Protein AF-A0A4R8R377-F1 (afdb_monomer_lite)

Structure (mmCIF, N/CA/C/O backbone):
data_AF-A0A4R8R377-F1
#
_entry.id   AF-A0A4R8R377-F1
#
loop_
_atom_site.group_PDB
_atom_site.id
_atom_site.type_symbol
_atom_site.label_atom_id
_atom_site.label_alt_id
_atom_site.label_comp_id
_atom_site.label_asym_id
_atom_site.label_entity_id
_atom_site.label_seq_id
_atom_site.pdbx_PDB_ins_code
_atom_site.Cartn_x
_atom_site.Cartn_y
_atom_site.Cartn_z
_atom_site.occupancy
_atom_site.B_iso_or_equiv
_atom_site.auth_seq_id
_atom_site.auth_comp_id
_atom_site.auth_asym_id
_atom_site.auth_atom_id
_atom_site.pdbx_PDB_model_num
ATOM 1 N N . MET A 1 1 ? -12.923 -5.718 6.552 1.00 70.94 1 MET A N 1
ATOM 2 C CA . MET A 1 1 ? -13.712 -5.977 7.777 1.00 70.94 1 MET A CA 1
ATOM 3 C C . MET A 1 1 ? -13.173 -5.060 8.871 1.00 70.94 1 MET A C 1
ATOM 5 O O . MET A 1 1 ? -11.996 -4.701 8.818 1.00 70.94 1 MET A O 1
ATOM 9 N N . VAL A 1 2 ? -14.038 -4.577 9.761 1.00 80.06 2 VAL A N 1
ATOM 10 C CA . VAL A 1 2 ? -13.675 -3.650 10.843 1.00 80.06 2 VAL A CA 1
ATOM 11 C C . VAL A 1 2 ? -14.277 -4.130 12.145 1.00 80.06 2 VAL A C 1
ATOM 13 O O . VAL A 1 2 ? -15.401 -4.620 12.152 1.00 80.06 2 VAL A O 1
ATOM 16 N N . TYR A 1 3 ? -13.548 -3.908 13.228 1.00 87.44 3 TYR A N 1
ATOM 17 C CA . TYR A 1 3 ? -14.086 -3.997 14.572 1.00 87.44 3 TYR A CA 1
ATOM 18 C C . TYR A 1 3 ? -14.552 -2.615 15.003 1.00 87.44 3 TYR A C 1
ATOM 20 O O . TYR A 1 3 ? -13.831 -1.634 14.793 1.00 87.44 3 TYR A O 1
ATOM 28 N N . ARG A 1 4 ? -15.755 -2.518 15.569 1.00 92.69 4 ARG A N 1
ATOM 29 C CA . ARG A 1 4 ? -16.461 -1.242 15.696 1.00 92.69 4 ARG A CA 1
ATOM 30 C C . ARG A 1 4 ? -17.085 -1.047 17.076 1.00 92.69 4 ARG A C 1
ATOM 32 O O . ARG A 1 4 ? -17.693 -1.957 17.635 1.00 92.69 4 ARG A O 1
ATOM 39 N N . ILE A 1 5 ? -16.966 0.177 17.582 1.00 95.62 5 ILE A N 1
ATOM 40 C CA . ILE A 1 5 ? -17.681 0.687 18.753 1.00 95.62 5 ILE A CA 1
ATOM 41 C C . ILE A 1 5 ? -18.661 1.749 18.259 1.00 95.62 5 ILE A C 1
ATOM 43 O O . ILE A 1 5 ? -18.251 2.743 17.659 1.00 95.62 5 ILE A O 1
ATOM 47 N N . ASP A 1 6 ? -19.944 1.513 18.503 1.00 93.81 6 ASP A N 1
ATOM 48 C CA . ASP A 1 6 ? -21.047 2.399 18.143 1.00 93.81 6 ASP A CA 1
ATOM 49 C C . ASP A 1 6 ? -21.373 3.331 19.313 1.00 93.81 6 ASP A C 1
ATOM 51 O O . ASP A 1 6 ? -21.469 2.870 20.449 1.00 93.81 6 ASP A O 1
ATOM 55 N N . PHE A 1 7 ? -21.546 4.627 19.051 1.00 94.19 7 PHE A N 1
ATOM 56 C CA . PHE A 1 7 ? -21.932 5.614 20.062 1.00 94.19 7 PHE A CA 1
ATOM 57 C C . PHE A 1 7 ? -23.388 6.043 19.899 1.00 94.19 7 PHE A C 1
ATOM 59 O O . PHE A 1 7 ? -23.899 6.173 18.785 1.00 94.19 7 PHE A O 1
ATOM 66 N N . ASP A 1 8 ? -24.051 6.264 21.031 1.00 88.88 8 ASP A N 1
ATOM 67 C CA . ASP A 1 8 ? -25.473 6.574 21.081 1.00 88.88 8 ASP A CA 1
ATOM 68 C C . ASP A 1 8 ? -25.757 8.051 20.756 1.00 88.88 8 ASP A C 1
ATOM 70 O O . ASP A 1 8 ? -25.162 8.970 21.322 1.00 88.88 8 ASP A O 1
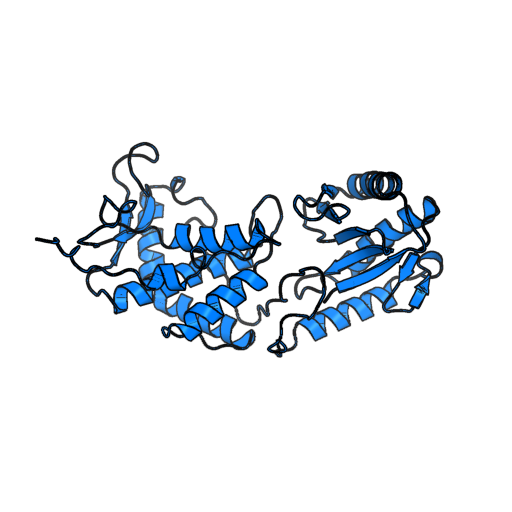ATOM 74 N N . GLY A 1 9 ? -26.769 8.272 19.913 1.00 81.62 9 GLY A N 1
ATOM 75 C CA . GLY A 1 9 ? -27.342 9.592 19.641 1.00 81.62 9 GLY A CA 1
ATOM 76 C C . GLY A 1 9 ? -26.580 10.430 18.611 1.00 81.62 9 GLY A C 1
ATOM 77 O O . GLY A 1 9 ? -25.582 10.011 18.032 1.00 81.62 9 GLY A O 1
ATOM 78 N N . GLN A 1 10 ? -27.100 11.633 18.355 1.00 79.44 10 GLN A N 1
ATOM 79 C CA . GLN A 1 10 ? -26.365 12.641 17.596 1.00 79.44 10 GLN A CA 1
ATOM 80 C C . GLN A 1 10 ? -25.351 13.298 18.522 1.00 79.44 10 GLN A C 1
ATOM 82 O O . GLN A 1 10 ? -25.719 13.861 19.556 1.00 79.44 10 GLN A O 1
ATOM 87 N N . VAL A 1 11 ? -24.083 13.203 18.142 1.00 84.12 11 VAL A N 1
ATOM 88 C CA . VAL A 1 11 ? -22.967 13.719 18.926 1.00 84.12 11 VAL A CA 1
ATOM 89 C C . VAL A 1 11 ? -22.396 14.942 18.224 1.00 84.12 11 VAL A C 1
ATOM 91 O O . VAL A 1 11 ? -22.281 14.965 17.002 1.00 84.12 11 VAL A O 1
ATOM 94 N N . ASP A 1 12 ? -22.046 15.963 19.000 1.00 90.31 12 ASP A N 1
ATOM 95 C CA . ASP A 1 12 ? -21.348 17.135 18.483 1.00 90.31 12 ASP A CA 1
ATOM 96 C C . ASP A 1 12 ? -19.936 16.748 18.007 1.00 90.31 12 ASP A C 1
ATOM 98 O O . ASP A 1 12 ? -19.119 16.254 18.787 1.00 90.31 12 ASP A O 1
ATOM 102 N N . GLU A 1 13 ? -19.655 16.968 16.721 1.00 92.75 13 GLU A N 1
ATOM 103 C CA . GLU A 1 13 ? -18.376 16.635 16.077 1.00 92.75 13 GLU A CA 1
ATOM 104 C C . GLU A 1 13 ? -17.197 17.292 16.794 1.00 92.75 13 GLU A C 1
ATOM 106 O O . GLU A 1 13 ? -16.186 16.640 17.059 1.00 92.75 13 GLU A O 1
ATOM 111 N N . HIS A 1 14 ? -17.350 18.555 17.201 1.00 91.88 14 HIS A N 1
ATOM 112 C CA . HIS A 1 14 ? -16.303 19.284 17.908 1.00 91.88 14 HIS A CA 1
ATOM 113 C C . HIS A 1 14 ? -15.991 18.643 19.267 1.00 91.88 14 HIS A C 1
ATOM 115 O O . HIS A 1 14 ? -14.824 18.431 19.597 1.00 91.88 14 HIS A O 1
ATOM 121 N N . ALA A 1 15 ? -17.018 18.267 20.036 1.00 90.50 15 ALA A N 1
ATOM 122 C CA . ALA A 1 15 ? -16.847 17.568 21.307 1.00 90.50 15 ALA A CA 1
ATOM 123 C C . ALA A 1 15 ? -16.145 16.204 21.153 1.00 90.50 15 ALA A C 1
ATOM 125 O O . ALA A 1 15 ? -15.279 15.866 21.966 1.00 90.50 15 ALA A O 1
ATOM 126 N N . VAL A 1 16 ? -16.478 15.434 20.109 1.00 93.19 16 VAL A N 1
ATOM 127 C CA . VAL A 1 16 ? -15.825 14.145 19.806 1.00 93.19 16 VAL A CA 1
ATOM 128 C C . VAL A 1 16 ? -14.347 14.357 19.486 1.00 93.19 16 VAL A C 1
ATOM 130 O O . VAL A 1 16 ? -13.476 13.720 20.085 1.00 93.19 16 VAL A O 1
ATOM 133 N N . VAL A 1 17 ? -14.052 15.269 18.561 1.00 93.88 17 VAL A N 1
ATOM 134 C CA . VAL A 1 17 ? -12.689 15.523 18.080 1.00 93.88 17 VAL A CA 1
ATOM 135 C C . VAL A 1 17 ? -11.805 16.075 19.193 1.00 93.88 17 VAL A C 1
ATOM 137 O O . VAL A 1 17 ? -10.663 15.633 19.329 1.00 93.88 17 VAL A O 1
ATOM 140 N N . ASP A 1 18 ? -12.314 16.977 20.032 1.00 92.50 18 ASP A N 1
ATOM 141 C CA . ASP A 1 18 ? -11.569 17.525 21.169 1.00 92.50 18 ASP A CA 1
ATOM 142 C C . ASP A 1 18 ? -11.200 16.443 22.193 1.00 92.50 18 ASP A C 1
ATOM 144 O O . ASP A 1 18 ? -10.051 16.374 22.653 1.00 92.50 18 ASP A O 1
ATOM 148 N N . ALA A 1 19 ? -12.157 15.573 22.534 1.00 92.44 19 ALA A N 1
ATOM 149 C CA . ALA A 1 19 ? -11.937 14.474 23.469 1.00 92.44 19 ALA A CA 1
ATOM 150 C C . ALA A 1 19 ? -10.869 13.503 22.939 1.00 92.44 19 ALA A C 1
ATOM 152 O O . ALA A 1 19 ? -9.906 13.172 23.643 1.00 92.44 19 ALA A O 1
ATOM 153 N N . LEU A 1 20 ? -10.983 13.110 21.668 1.00 94.44 20 LEU A N 1
ATOM 154 C CA . LEU A 1 20 ? -10.038 12.196 21.030 1.00 94.44 20 LEU A CA 1
ATOM 155 C C . LEU A 1 20 ? -8.662 12.831 20.827 1.00 94.44 20 LEU A C 1
ATOM 157 O O . LEU A 1 20 ? -7.655 12.161 21.037 1.00 94.44 20 LEU A O 1
ATOM 161 N N . THR A 1 21 ? -8.587 14.120 20.489 1.00 93.25 21 THR A N 1
ATOM 162 C CA . THR A 1 21 ? -7.313 14.827 20.272 1.00 93.25 21 THR A CA 1
ATOM 163 C C . THR A 1 21 ? -6.456 14.833 21.531 1.00 93.25 21 THR A C 1
ATOM 165 O O . THR A 1 21 ? -5.247 14.593 21.468 1.00 93.25 21 THR A O 1
ATOM 168 N N . ASN A 1 22 ? -7.070 15.075 22.690 1.00 87.62 22 ASN A N 1
ATOM 169 C CA . ASN A 1 22 ? -6.357 15.056 23.963 1.00 87.62 22 ASN A CA 1
ATOM 170 C C . ASN A 1 22 ? -5.866 13.647 24.317 1.00 87.62 22 ASN A C 1
ATOM 172 O O . ASN A 1 22 ? -4.710 13.492 24.719 1.00 87.62 22 ASN A O 1
ATOM 176 N N . SER A 1 23 ? -6.710 12.632 24.115 1.00 90.38 23 SER A N 1
ATOM 177 C CA . SER A 1 23 ? -6.371 11.228 24.371 1.00 90.38 23 SER A CA 1
ATOM 178 C C . SER A 1 23 ? -5.261 10.711 23.457 1.00 90.38 23 SER A C 1
ATOM 180 O O . SER A 1 23 ? -4.258 10.174 23.928 1.00 90.38 23 SER A O 1
ATOM 182 N N . ALA A 1 24 ? -5.401 10.932 22.148 1.00 89.88 24 ALA A N 1
ATOM 183 C CA . ALA A 1 24 ? -4.432 10.519 21.143 1.00 89.88 24 ALA A CA 1
ATOM 184 C C . ALA A 1 24 ? -3.061 11.148 21.422 1.00 89.88 24 ALA A C 1
ATOM 186 O O . ALA A 1 24 ? -2.054 10.441 21.462 1.00 89.88 24 ALA A O 1
ATOM 187 N N . ARG A 1 25 ? -3.018 12.452 21.734 1.00 90.19 25 ARG A N 1
ATOM 188 C CA . ARG A 1 25 ? -1.763 13.162 22.023 1.00 90.19 25 ARG A CA 1
ATOM 189 C C . ARG A 1 25 ? -1.010 12.572 23.213 1.00 90.19 25 ARG A C 1
ATOM 191 O O . ARG A 1 25 ? 0.212 12.454 23.154 1.00 90.19 25 ARG A O 1
ATOM 198 N N . GLN A 1 26 ? -1.711 12.182 24.280 1.00 87.56 26 GLN A N 1
ATOM 199 C CA . GLN A 1 26 ? -1.087 11.547 25.451 1.00 87.56 26 GLN A CA 1
ATOM 200 C C . GLN A 1 26 ? -0.415 10.210 25.115 1.00 87.56 26 GLN A C 1
ATOM 202 O O . GLN A 1 26 ? 0.485 9.776 25.829 1.00 87.56 26 GLN A O 1
ATOM 207 N N . GLN A 1 27 ? -0.824 9.585 24.013 1.00 84.56 27 GLN A N 1
ATOM 208 C CA . GLN A 1 27 ? -0.334 8.291 23.554 1.00 84.56 27 GLN A CA 1
ATOM 209 C C . GLN A 1 27 ? 0.594 8.401 22.333 1.00 84.56 27 GLN A C 1
ATOM 211 O O . GLN A 1 27 ? 0.904 7.399 21.693 1.00 84.56 27 GLN A O 1
ATOM 216 N N . GLY A 1 28 ? 1.058 9.613 22.008 1.00 86.81 28 GLY A N 1
ATOM 217 C CA . GLY A 1 28 ? 1.944 9.845 20.866 1.00 86.81 28 GLY A CA 1
ATOM 218 C C . GLY A 1 28 ? 1.244 9.735 19.510 1.00 86.81 28 GLY A C 1
ATOM 219 O O . GLY A 1 28 ? 1.913 9.479 18.509 1.00 86.81 28 GLY A O 1
ATOM 220 N N . ALA A 1 29 ? -0.078 9.920 19.486 1.00 89.50 29 ALA A N 1
ATOM 221 C CA . ALA A 1 29 ? -0.913 9.945 18.295 1.00 89.50 29 ALA A CA 1
ATOM 222 C C . ALA A 1 29 ? -1.538 11.328 18.034 1.00 89.50 29 ALA A C 1
ATOM 224 O O . ALA A 1 29 ? -1.540 12.216 18.886 1.00 89.50 29 ALA A O 1
ATOM 225 N N . THR A 1 30 ? -2.056 11.519 16.826 1.00 89.69 30 THR A N 1
ATOM 226 C CA . THR A 1 30 ? -2.685 12.742 16.330 1.00 89.69 30 THR A CA 1
ATOM 227 C C . THR A 1 30 ? -3.995 12.384 15.648 1.00 89.69 30 THR A C 1
ATOM 229 O O . THR A 1 30 ? -4.068 11.391 14.929 1.00 89.69 30 THR A O 1
ATOM 232 N N . VAL A 1 31 ? -5.018 13.208 15.869 1.00 91.19 31 VAL A N 1
ATOM 233 C CA . VAL A 1 31 ? -6.292 13.134 15.151 1.00 91.19 31 VAL A CA 1
ATOM 234 C C . VAL A 1 31 ? -6.195 14.042 13.931 1.00 91.19 31 VAL A C 1
ATOM 236 O O . VAL A 1 31 ? -5.901 15.231 14.060 1.00 91.19 31 VAL A O 1
ATOM 239 N N . LEU A 1 32 ? -6.404 13.479 12.749 1.00 86.75 32 LEU A N 1
ATOM 240 C CA . LEU A 1 32 ? -6.288 14.151 11.465 1.00 86.75 32 LEU A CA 1
ATOM 241 C C . LEU A 1 32 ? -7.638 14.077 10.747 1.00 86.75 32 LEU A C 1
ATOM 243 O O . LEU A 1 32 ? -8.182 12.979 10.632 1.00 86.75 32 LEU A O 1
ATOM 247 N N . PRO A 1 33 ? -8.197 15.201 10.269 1.00 86.12 33 PRO A N 1
ATOM 248 C CA . PRO A 1 33 ? -9.408 15.157 9.462 1.00 86.12 33 PRO A CA 1
ATOM 249 C C . PRO A 1 33 ? -9.146 14.401 8.159 1.00 86.12 33 PRO A C 1
ATOM 251 O O . PRO A 1 33 ? -8.084 14.548 7.547 1.00 86.12 33 PRO A O 1
ATOM 254 N N . ASP A 1 34 ? -10.125 13.613 7.731 1.00 77.94 34 ASP A N 1
ATOM 255 C CA . ASP A 1 34 ? -10.123 13.017 6.404 1.00 77.94 34 ASP A CA 1
ATOM 256 C C . ASP A 1 34 ? -10.320 14.137 5.362 1.00 77.94 34 ASP A C 1
ATOM 258 O O . ASP A 1 34 ? -11.247 14.944 5.485 1.00 77.94 34 ASP A O 1
ATOM 262 N N . PRO A 1 35 ? -9.444 14.252 4.348 1.00 61.38 35 PRO A N 1
ATOM 263 C CA . PRO A 1 35 ? -9.526 15.333 3.372 1.00 61.38 35 PRO A CA 1
ATOM 264 C C . PRO A 1 35 ? -10.718 15.202 2.413 1.00 61.38 35 PRO A C 1
ATOM 266 O O . PRO A 1 35 ? -10.978 16.140 1.658 1.00 61.38 35 PRO A O 1
ATOM 269 N N . VAL A 1 36 ? -11.411 14.059 2.404 1.00 54.97 36 VAL A N 1
ATOM 270 C CA . VAL A 1 36 ? -12.458 13.737 1.430 1.00 54.97 36 VAL A CA 1
ATOM 271 C C . VAL A 1 36 ? -13.823 13.569 2.098 1.00 54.97 36 VAL A C 1
ATOM 273 O O . VAL A 1 36 ? -14.807 14.128 1.606 1.00 54.97 36 VAL A O 1
ATOM 276 N N . ARG A 1 37 ? -13.890 12.884 3.248 1.00 69.75 37 ARG A N 1
ATOM 277 C CA . ARG A 1 37 ? -15.152 12.632 3.963 1.00 69.75 37 ARG A CA 1
ATOM 278 C C . ARG A 1 37 ? -15.299 13.536 5.185 1.00 69.75 37 ARG A C 1
ATOM 280 O O . ARG A 1 37 ? -14.714 13.289 6.235 1.00 69.75 37 ARG A O 1
ATOM 287 N N . ALA A 1 38 ? -16.142 14.562 5.062 1.00 82.44 38 ALA A N 1
ATOM 288 C CA . ALA A 1 38 ? -16.534 15.396 6.200 1.00 82.44 38 ALA A CA 1
ATOM 289 C C . ALA A 1 38 ? -17.102 14.531 7.342 1.00 82.44 38 ALA A C 1
ATOM 291 O O . ALA A 1 38 ? -17.845 13.576 7.089 1.00 82.44 38 ALA A O 1
ATOM 292 N N . GLY A 1 39 ? -16.728 14.849 8.583 1.00 85.12 39 GLY A N 1
ATOM 293 C CA . GLY A 1 39 ? -17.081 14.055 9.760 1.00 85.12 39 GLY A CA 1
ATOM 294 C C . GLY A 1 39 ? -16.175 12.851 10.024 1.00 85.12 39 GLY A C 1
ATOM 295 O O . GLY A 1 39 ? -16.302 12.226 11.073 1.00 85.12 39 GLY A O 1
ATOM 296 N N . ARG A 1 40 ? -15.245 12.502 9.124 1.00 88.56 40 ARG A N 1
ATOM 297 C CA . ARG A 1 40 ? -14.300 11.397 9.332 1.00 88.56 40 ARG A CA 1
ATOM 298 C C . ARG A 1 40 ? -12.940 11.909 9.784 1.00 88.56 40 ARG A C 1
ATOM 300 O O . ARG A 1 40 ? -12.409 12.873 9.236 1.00 88.56 40 ARG A O 1
ATOM 307 N N . TYR A 1 41 ? -12.345 11.225 10.754 1.00 89.12 41 TYR A N 1
ATOM 308 C CA . TYR A 1 41 ? -11.016 11.534 11.261 1.00 89.12 41 TYR A CA 1
ATOM 309 C C . TYR A 1 41 ? -10.200 10.265 11.471 1.00 89.12 41 TYR A C 1
ATOM 311 O O . TYR A 1 41 ? -10.684 9.268 12.010 1.00 89.12 41 TYR A O 1
ATOM 319 N N . ARG A 1 42 ? -8.927 10.326 11.083 1.00 89.62 42 ARG A N 1
ATOM 320 C CA . ARG A 1 42 ? -7.938 9.273 11.298 1.00 89.62 42 ARG A CA 1
ATOM 321 C C . ARG A 1 42 ? -7.124 9.577 12.545 1.00 89.62 42 ARG A C 1
ATOM 323 O O . ARG A 1 42 ? -6.733 10.718 12.773 1.00 89.62 42 ARG A O 1
ATOM 330 N N . ILE A 1 43 ? -6.861 8.560 13.350 1.00 87.75 43 ILE A N 1
ATOM 331 C CA . ILE A 1 43 ? -6.045 8.662 14.555 1.00 87.75 43 ILE A CA 1
ATOM 332 C C . ILE A 1 43 ? -4.772 7.863 14.303 1.00 87.75 43 ILE A C 1
ATOM 334 O O . ILE A 1 43 ? -4.852 6.648 14.154 1.00 87.75 43 ILE A O 1
ATOM 338 N N . ASP A 1 44 ? -3.612 8.526 14.271 1.00 77.44 44 ASP A N 1
ATOM 339 C CA . ASP A 1 44 ? -2.313 7.881 14.021 1.00 77.44 44 ASP A CA 1
ATOM 340 C C . ASP A 1 44 ? -1.215 8.347 14.952 1.00 77.44 44 ASP A C 1
ATOM 342 O O . ASP A 1 44 ? -1.126 9.534 15.256 1.00 77.44 44 ASP A O 1
ATOM 346 N N . GLY A 1 45 ? -0.307 7.441 15.310 1.00 73.06 45 GLY A N 1
ATOM 347 C CA . GLY A 1 45 ? 0.947 7.780 15.971 1.00 73.06 45 GLY A CA 1
ATOM 348 C C . GLY A 1 45 ? 2.176 7.562 15.101 1.00 73.06 45 GLY A C 1
ATOM 349 O O . GLY A 1 45 ? 2.095 7.405 13.886 1.00 73.06 45 GLY A O 1
ATOM 350 N N . LEU A 1 46 ? 3.337 7.543 15.760 1.00 63.28 46 LEU A N 1
ATOM 351 C CA . LEU A 1 46 ? 4.614 7.141 15.149 1.00 63.28 46 LEU A CA 1
ATOM 352 C C . LEU A 1 46 ? 4.540 5.743 14.520 1.00 63.28 46 LEU A C 1
ATOM 354 O O . LEU A 1 46 ? 5.203 5.473 13.525 1.00 63.28 46 LEU A O 1
ATOM 358 N N . GLU A 1 47 ? 3.713 4.878 15.100 1.00 65.06 47 GLU A N 1
ATOM 359 C CA . GLU A 1 47 ? 3.190 3.696 14.432 1.00 65.06 47 GLU A CA 1
ATOM 360 C C . GLU A 1 47 ? 1.748 3.990 14.005 1.00 65.06 47 GLU A C 1
ATOM 362 O O . GLU A 1 47 ? 1.005 4.590 14.792 1.00 65.06 47 GLU A O 1
ATOM 367 N N . PRO A 1 48 ? 1.322 3.569 12.806 1.00 66.06 48 PRO A N 1
ATOM 368 C CA . PRO A 1 48 ? -0.051 3.755 12.364 1.00 66.06 48 PRO A CA 1
ATOM 369 C C . PRO A 1 48 ? -0.995 2.957 13.270 1.00 66.06 48 PRO A C 1
ATOM 371 O O . PRO A 1 48 ? -0.824 1.752 13.479 1.00 66.06 48 PRO A O 1
ATOM 374 N N . TRP A 1 49 ? -1.957 3.658 13.870 1.00 77.19 49 TRP A N 1
ATOM 375 C CA . TRP A 1 49 ? -3.004 3.025 14.675 1.00 77.19 49 TRP A CA 1
ATOM 376 C C . TRP A 1 49 ? -4.164 2.598 13.788 1.00 77.19 49 TRP A C 1
ATOM 378 O O . TRP A 1 49 ? -4.843 1.629 14.114 1.00 77.19 49 TRP A O 1
ATOM 388 N N . ASP A 1 50 ? -4.376 3.310 12.675 1.00 77.12 50 ASP A N 1
ATOM 389 C CA . ASP A 1 50 ? -5.437 3.047 11.703 1.00 77.12 50 ASP A CA 1
ATOM 390 C C . ASP A 1 50 ? -6.833 3.038 12.332 1.00 77.12 50 ASP A C 1
ATOM 392 O O . ASP A 1 50 ? -7.758 2.420 11.810 1.00 77.12 50 ASP A O 1
ATOM 396 N N . ILE A 1 51 ? -6.985 3.715 13.470 1.00 88.06 51 ILE A N 1
ATOM 397 C CA . ILE A 1 51 ? -8.283 3.902 14.096 1.00 88.06 51 ILE A CA 1
ATOM 398 C C . ILE A 1 51 ? -8.935 5.095 13.423 1.00 88.06 51 ILE A C 1
ATOM 400 O O . ILE A 1 51 ? -8.324 6.150 13.244 1.00 88.06 51 ILE A O 1
ATOM 404 N N . VAL A 1 52 ? -10.193 4.917 13.062 1.00 90.19 52 VAL A N 1
ATOM 405 C CA . VAL A 1 52 ? -11.006 5.947 12.440 1.00 90.19 52 VAL A CA 1
ATOM 406 C C . VAL A 1 52 ? -12.163 6.263 13.367 1.00 90.19 52 VAL A C 1
ATOM 408 O O . VAL A 1 52 ? -12.790 5.351 13.908 1.00 90.19 52 VAL A O 1
ATOM 411 N N . VAL A 1 53 ? -12.453 7.549 13.529 1.00 93.00 53 VAL A N 1
ATOM 412 C CA . VAL A 1 53 ? -13.747 8.010 14.024 1.00 93.00 53 VAL A CA 1
ATOM 413 C C . VAL A 1 53 ? -14.531 8.595 12.860 1.00 93.00 53 VAL A C 1
ATOM 415 O O . VAL A 1 53 ? -14.020 9.423 12.110 1.00 93.00 53 VAL A O 1
ATOM 418 N N . ASP A 1 54 ? -15.770 8.160 12.711 1.00 91.00 54 ASP A N 1
ATOM 419 C CA . ASP A 1 54 ? -16.736 8.758 11.801 1.00 91.00 54 ASP A CA 1
ATOM 420 C C . ASP A 1 54 ? -17.846 9.373 12.659 1.00 91.00 54 ASP A C 1
ATOM 422 O O . ASP A 1 54 ? -18.448 8.693 13.489 1.00 91.00 54 ASP A O 1
ATOM 426 N N . VAL A 1 55 ? -18.089 10.667 12.471 1.00 90.38 55 VAL A N 1
ATOM 427 C CA . VAL A 1 55 ? -19.175 11.450 13.061 1.00 90.38 55 VAL A CA 1
ATOM 428 C C . VAL A 1 55 ? -20.101 11.844 11.918 1.00 90.38 55 VAL A C 1
ATOM 430 O O . VAL A 1 55 ? -19.793 12.734 11.130 1.00 90.38 55 VAL A O 1
ATOM 433 N N . GLN A 1 56 ? -21.215 11.133 11.771 1.00 85.31 56 GLN A N 1
ATOM 434 C CA . GLN A 1 56 ? -22.175 11.360 10.693 1.00 85.31 56 GLN A CA 1
ATOM 435 C C . GLN A 1 56 ? -23.554 11.695 11.268 1.00 85.31 56 GLN A C 1
ATOM 437 O O . GLN A 1 56 ? -23.874 11.343 12.403 1.00 85.31 56 GLN A O 1
ATOM 442 N N . ASP A 1 57 ? -24.423 12.289 10.446 1.00 75.25 57 ASP A N 1
ATOM 443 C CA . ASP A 1 57 ? -25.805 12.615 10.839 1.00 75.25 57 ASP A CA 1
ATOM 444 C C . ASP A 1 57 ? -26.593 11.401 11.364 1.00 75.25 57 ASP A C 1
ATOM 446 O O . ASP A 1 57 ? -27.514 11.553 12.172 1.00 75.25 57 ASP A O 1
ATOM 450 N N . TRP A 1 58 ? -26.238 10.202 10.889 1.00 75.38 58 TRP A N 1
ATOM 451 C CA . TRP A 1 58 ? -26.873 8.928 11.228 1.00 75.38 58 TRP A CA 1
ATOM 452 C C . TRP A 1 58 ? -26.167 8.153 12.349 1.00 75.38 58 TRP A C 1
ATOM 454 O O . TRP A 1 58 ? -26.683 7.116 12.769 1.00 75.38 58 TRP A O 1
ATOM 464 N N . GLY A 1 59 ? -25.025 8.631 12.851 1.00 86.44 59 GLY A N 1
ATOM 465 C CA . GLY A 1 59 ? -24.353 8.031 13.999 1.00 86.44 59 GLY A CA 1
ATOM 466 C C . GLY A 1 59 ? -22.863 8.340 14.086 1.00 86.44 59 GLY A C 1
ATOM 467 O O . GLY A 1 59 ? -22.229 8.743 13.110 1.00 86.44 59 GLY A O 1
ATOM 468 N N . THR A 1 60 ? -22.312 8.078 15.270 1.00 91.31 60 THR A N 1
ATOM 469 C CA . THR A 1 60 ? -20.882 8.197 15.562 1.00 91.31 60 THR A CA 1
ATOM 470 C C . THR A 1 60 ? -20.306 6.828 15.886 1.00 91.31 60 THR A C 1
ATOM 472 O O . THR A 1 60 ? -20.907 6.064 16.641 1.00 91.31 60 THR A O 1
ATOM 475 N N . PHE A 1 61 ? -19.143 6.494 15.337 1.00 93.19 61 PHE A N 1
ATOM 476 C CA . PHE A 1 61 ? -18.487 5.220 15.622 1.00 93.19 61 PHE A CA 1
ATOM 477 C C . PHE A 1 61 ? -16.972 5.322 15.536 1.00 93.19 61 PHE A C 1
ATOM 479 O O . PHE A 1 61 ? -16.416 6.049 14.715 1.00 93.19 61 PHE A O 1
ATOM 486 N N . LEU A 1 62 ? -16.314 4.547 16.395 1.00 94.00 62 LEU A N 1
ATOM 487 C CA . LEU A 1 62 ? -14.887 4.267 16.321 1.00 94.00 62 LEU A CA 1
ATOM 488 C C . LEU A 1 62 ? -14.694 2.905 15.667 1.00 94.00 62 LEU A C 1
ATOM 490 O O . LEU A 1 62 ? -15.367 1.939 16.030 1.00 94.00 62 LEU A O 1
ATOM 494 N N . SER A 1 63 ? -13.758 2.805 14.733 1.00 91.88 63 SER A N 1
ATOM 495 C CA . SER A 1 63 ? -13.462 1.550 14.051 1.00 91.88 63 SER A CA 1
ATOM 496 C C . SER A 1 63 ? -11.966 1.302 13.916 1.00 91.88 63 SER A C 1
ATOM 498 O O . SER A 1 63 ? -11.177 2.233 13.763 1.00 91.88 63 SER A O 1
ATOM 500 N N . ALA A 1 64 ? -11.588 0.026 13.979 1.00 88.44 64 ALA A N 1
ATOM 501 C CA . ALA A 1 64 ? -10.238 -0.451 13.714 1.00 88.44 64 ALA A CA 1
ATOM 502 C C . ALA A 1 64 ? -10.275 -1.538 12.621 1.00 88.44 64 ALA A C 1
ATOM 504 O O . ALA A 1 64 ? -11.073 -2.478 12.718 1.00 88.44 64 ALA A O 1
ATOM 505 N N . PRO A 1 65 ? -9.429 -1.457 11.579 1.00 81.00 65 PRO A N 1
ATOM 506 C CA . PRO A 1 65 ? -9.389 -2.443 10.507 1.00 81.00 65 PRO A CA 1
ATOM 507 C C . PRO A 1 65 ? -8.787 -3.770 10.986 1.00 81.00 65 PRO A C 1
ATOM 509 O O . PRO A 1 65 ? -7.760 -3.806 11.665 1.00 81.00 65 PRO A O 1
ATOM 512 N N . THR A 1 66 ? -9.403 -4.885 10.588 1.00 76.62 66 THR A N 1
ATOM 513 C CA . THR A 1 66 ? -9.012 -6.247 10.994 1.00 76.62 66 THR A CA 1
ATOM 514 C C . THR A 1 66 ? -7.900 -6.792 10.093 1.00 76.62 66 THR A C 1
ATOM 516 O O . THR A 1 66 ? -8.125 -7.673 9.250 1.00 76.62 66 THR A O 1
ATOM 519 N N . ARG A 1 67 ? -6.699 -6.226 10.216 1.00 68.88 67 ARG A N 1
ATOM 520 C CA . ARG A 1 67 ? -5.568 -6.587 9.355 1.00 68.88 67 ARG A CA 1
ATOM 521 C C . ARG A 1 67 ? -4.798 -7.829 9.811 1.00 68.88 67 ARG A C 1
ATOM 523 O O . ARG A 1 67 ? -4.653 -8.037 11.014 1.00 68.88 67 ARG A O 1
ATOM 530 N N . PRO A 1 68 ? -4.194 -8.590 8.877 1.00 69.44 68 PRO A N 1
ATOM 531 C CA . PRO A 1 68 ? -3.346 -9.736 9.203 1.00 69.44 68 PRO A CA 1
ATOM 532 C C . PRO A 1 68 ? -2.140 -9.420 10.096 1.00 69.44 68 PRO A C 1
ATOM 534 O O . PRO A 1 68 ? -1.736 -10.287 10.865 1.00 69.44 68 PRO A O 1
ATOM 537 N N . ASP A 1 69 ? -1.557 -8.227 9.993 1.00 71.31 69 ASP A N 1
ATOM 538 C CA . ASP A 1 69 ? -0.352 -7.811 10.725 1.00 71.31 69 ASP A CA 1
ATOM 539 C C . ASP A 1 69 ? -0.655 -7.139 12.076 1.00 71.31 69 ASP A C 1
ATOM 541 O O . ASP A 1 69 ? 0.245 -6.934 12.891 1.00 71.31 69 ASP A O 1
ATOM 545 N N . ALA A 1 70 ? -1.918 -6.790 12.331 1.00 79.50 70 ALA A N 1
ATOM 546 C CA . ALA A 1 70 ? -2.314 -6.103 13.547 1.00 79.50 70 ALA A CA 1
ATOM 547 C C . ALA A 1 70 ? -2.191 -7.026 14.768 1.00 79.50 70 ALA A C 1
ATOM 549 O O . ALA A 1 70 ? -2.679 -8.155 14.765 1.00 79.50 70 ALA A O 1
ATOM 550 N N . ASN A 1 71 ? -1.597 -6.517 15.852 1.00 88.44 71 ASN A N 1
ATOM 551 C CA . ASN A 1 71 ? -1.665 -7.180 17.150 1.00 88.44 71 ASN A CA 1
ATOM 552 C C . ASN A 1 71 ? -3.060 -6.931 17.763 1.00 88.44 71 ASN A C 1
ATOM 554 O O . ASN A 1 71 ? -3.354 -5.778 18.103 1.00 88.44 71 ASN A O 1
ATOM 558 N N . PRO A 1 72 ? -3.902 -7.971 17.938 1.00 91.12 72 PRO A N 1
ATOM 559 C CA . PRO A 1 72 ? -5.278 -7.800 18.403 1.00 91.12 72 PRO A CA 1
ATOM 560 C C . PRO A 1 72 ? -5.371 -7.098 19.756 1.00 91.12 72 PRO A C 1
ATOM 562 O O . PRO A 1 72 ? -6.170 -6.182 19.923 1.00 91.12 72 PRO A O 1
ATOM 565 N N . ALA A 1 73 ? -4.509 -7.477 20.703 1.00 92.38 73 ALA A N 1
ATOM 566 C CA . ALA A 1 73 ? -4.525 -6.927 22.054 1.00 92.38 73 ALA A CA 1
ATOM 567 C C . ALA A 1 73 ? -4.186 -5.431 22.060 1.00 92.38 73 ALA A C 1
ATOM 569 O O . ALA A 1 73 ? -4.861 -4.649 22.724 1.00 92.38 73 ALA A O 1
ATOM 570 N N . ILE A 1 74 ? -3.178 -5.024 21.280 1.00 90.88 74 ILE A N 1
ATOM 571 C CA . ILE A 1 74 ? -2.766 -3.617 21.185 1.00 90.88 74 ILE A CA 1
ATOM 572 C C . ILE A 1 74 ? -3.857 -2.778 20.510 1.00 90.88 74 ILE A C 1
ATOM 574 O O . ILE A 1 74 ? -4.175 -1.692 20.994 1.00 90.88 74 ILE A O 1
ATOM 578 N N . GLN A 1 75 ? -4.453 -3.268 19.417 1.00 90.19 75 GLN A N 1
ATOM 579 C CA . GLN A 1 75 ? -5.487 -2.512 18.702 1.00 90.19 75 GLN A CA 1
ATOM 580 C C . GLN A 1 75 ? -6.764 -2.354 19.519 1.00 90.19 75 GLN A C 1
ATOM 582 O O . GLN A 1 75 ? -7.289 -1.247 19.621 1.00 90.19 75 GLN A O 1
ATOM 587 N N . VAL A 1 76 ? -7.223 -3.427 20.160 1.00 94.12 76 VAL A N 1
ATOM 588 C CA . VAL A 1 76 ? -8.377 -3.371 21.060 1.00 94.12 76 VAL A CA 1
ATOM 589 C C . VAL A 1 76 ? -8.106 -2.442 22.238 1.00 94.12 76 VAL A C 1
ATOM 591 O O . VAL A 1 76 ? -8.961 -1.623 22.560 1.00 94.12 76 VAL A O 1
ATOM 594 N N . GLN A 1 77 ? -6.915 -2.497 22.843 1.00 94.06 77 GLN A N 1
ATOM 595 C CA . GLN A 1 77 ? -6.544 -1.585 23.925 1.00 94.06 77 GLN A CA 1
ATOM 596 C C . GLN A 1 77 ? -6.646 -0.118 23.496 1.00 94.06 77 GLN A C 1
ATOM 598 O O . GLN A 1 77 ? -7.282 0.675 24.190 1.00 94.06 77 GLN A O 1
ATOM 603 N N . ARG A 1 78 ? -6.070 0.240 22.342 1.00 92.81 78 ARG A N 1
ATOM 604 C CA . ARG A 1 78 ? -6.133 1.605 21.795 1.00 92.81 78 ARG A CA 1
ATOM 605 C C . ARG A 1 78 ? -7.578 2.034 21.530 1.00 92.81 78 ARG A C 1
ATOM 607 O O . ARG A 1 78 ? -7.980 3.118 21.950 1.00 92.81 78 ARG A O 1
ATOM 614 N N . LEU A 1 79 ? -8.369 1.169 20.893 1.00 93.88 79 LEU A N 1
ATOM 615 C CA . LEU A 1 79 ? -9.769 1.432 20.556 1.00 93.88 79 LEU A CA 1
ATOM 616 C C . LEU A 1 79 ? -10.626 1.667 21.810 1.00 93.88 79 LEU A C 1
ATOM 618 O O . LEU A 1 79 ? -11.333 2.671 21.899 1.00 93.88 79 LEU A O 1
ATOM 622 N N . TYR A 1 80 ? -10.511 0.793 22.811 1.00 95.50 80 TYR A N 1
ATOM 623 C CA . TYR A 1 80 ? -11.253 0.904 24.069 1.00 95.50 80 TYR A CA 1
ATOM 624 C C . TYR A 1 80 ? -10.813 2.085 24.926 1.00 95.50 80 TYR A C 1
ATOM 626 O O . TYR A 1 80 ? -11.633 2.677 25.629 1.00 95.50 80 TYR A O 1
ATOM 634 N N . GLN A 1 81 ? -9.536 2.460 24.869 1.00 93.50 81 GLN A N 1
ATOM 635 C CA . GLN A 1 81 ? -9.048 3.634 25.575 1.00 93.50 81 GLN A CA 1
ATOM 636 C C . GLN A 1 81 ? -9.632 4.920 24.980 1.00 93.50 81 GLN A C 1
ATOM 638 O O . GLN A 1 81 ? -10.099 5.772 25.730 1.00 93.50 81 GLN A O 1
ATOM 643 N N . LEU A 1 82 ? -9.683 5.039 23.650 1.00 94.75 82 LEU A N 1
ATOM 644 C CA . LEU A 1 82 ? -10.340 6.162 22.974 1.00 94.75 82 LEU A CA 1
ATOM 645 C C . LEU A 1 82 ? -11.845 6.203 23.276 1.00 94.75 82 LEU A C 1
ATOM 647 O O . LEU A 1 82 ? -12.372 7.259 23.622 1.00 94.75 82 LEU A O 1
ATOM 651 N N . ALA A 1 83 ? -12.520 5.051 23.232 1.00 95.31 83 ALA A N 1
ATOM 652 C CA . ALA A 1 83 ? -13.935 4.958 23.579 1.00 95.31 83 ALA A CA 1
ATOM 653 C C . ALA A 1 83 ? -14.216 5.335 25.043 1.00 95.31 83 ALA A C 1
ATOM 655 O O . ALA A 1 83 ? -15.197 6.016 25.328 1.00 95.31 83 ALA A O 1
ATOM 656 N N . SER A 1 84 ? -13.326 4.969 25.968 1.00 94.00 84 SER A N 1
ATOM 657 C CA . SER A 1 84 ? -13.445 5.339 27.385 1.00 94.00 84 SER A CA 1
ATOM 658 C C . SER A 1 84 ? -13.310 6.847 27.622 1.00 94.00 84 SER A C 1
ATOM 660 O O . SER A 1 84 ? -13.884 7.372 28.573 1.00 94.00 84 SER A O 1
ATOM 662 N N . GLU A 1 85 ? -12.555 7.567 26.788 1.00 93.62 85 GLU A N 1
ATOM 663 C CA . GLU A 1 85 ? -12.487 9.032 26.877 1.00 93.62 85 GLU A CA 1
ATOM 664 C C . GLU A 1 85 ? -13.765 9.697 26.362 1.00 93.62 85 GLU A C 1
ATOM 666 O O . GLU A 1 85 ? -14.229 10.668 26.957 1.00 93.62 85 GLU A O 1
ATOM 671 N N . LEU A 1 86 ? -14.379 9.144 25.315 1.00 93.44 86 LEU A N 1
ATOM 672 C CA . LEU A 1 86 ? -15.694 9.588 24.851 1.00 93.44 86 LEU A CA 1
ATOM 673 C C . LEU A 1 86 ? -16.773 9.351 25.922 1.00 93.44 86 LEU A C 1
ATOM 675 O O . LEU A 1 86 ? -17.553 10.258 26.214 1.00 93.44 86 LEU A O 1
ATOM 679 N N . GLU A 1 87 ? -16.734 8.207 26.607 1.00 92.75 87 GLU A N 1
ATOM 680 C CA . GLU A 1 87 ? -17.609 7.904 27.751 1.00 92.75 87 GLU A CA 1
ATOM 681 C C . GLU A 1 87 ? -17.474 8.932 28.887 1.00 92.75 87 GLU A C 1
ATOM 683 O O . GLU A 1 87 ? -18.475 9.397 29.434 1.00 92.75 87 GLU A O 1
ATOM 688 N N . LYS A 1 88 ? -16.248 9.363 29.221 1.00 91.44 88 LYS A N 1
ATOM 689 C CA . LYS A 1 88 ? -16.015 10.417 30.232 1.00 91.44 88 LYS A CA 1
ATOM 690 C C . LYS A 1 88 ? -16.611 11.769 29.834 1.00 91.44 88 LYS A C 1
ATOM 692 O O . LYS A 1 88 ? -16.966 12.551 30.716 1.00 91.44 88 LYS A O 1
ATOM 697 N N . SER A 1 89 ? -16.740 12.026 28.535 1.00 89.50 89 SER A N 1
ATOM 698 C CA . SER A 1 89 ? -17.419 13.199 27.976 1.00 89.50 89 SER A CA 1
ATOM 699 C C . SER A 1 89 ? -18.939 13.020 27.849 1.00 89.50 89 SER A C 1
ATOM 701 O O . SER A 1 89 ? -19.613 13.905 27.326 1.00 89.50 89 SER A O 1
ATOM 703 N N . GLY A 1 90 ? -19.499 11.908 28.340 1.00 91.44 90 GLY A N 1
ATOM 704 C CA . GLY A 1 90 ? -20.934 11.609 28.283 1.00 91.44 90 GLY A CA 1
ATOM 705 C C . GLY A 1 90 ? -21.404 11.031 26.946 1.00 91.44 90 GLY A C 1
ATOM 706 O O . GLY A 1 90 ? -22.606 10.979 26.698 1.00 91.44 90 GLY A O 1
ATOM 707 N N . ILE A 1 91 ? -20.476 10.614 26.082 1.00 92.75 91 ILE A N 1
ATOM 708 C CA . ILE A 1 91 ? -20.766 10.005 24.784 1.00 92.75 91 ILE A CA 1
ATOM 709 C C . ILE A 1 91 ? -20.718 8.489 24.979 1.00 92.75 91 ILE A C 1
ATOM 711 O O . ILE A 1 91 ? -19.653 7.870 24.941 1.00 92.75 91 ILE A O 1
ATOM 715 N N . HIS A 1 92 ? -21.882 7.908 25.257 1.00 94.25 92 HIS A N 1
ATOM 716 C CA . HIS A 1 92 ? -21.994 6.499 25.619 1.00 94.25 92 HIS A CA 1
ATOM 717 C C . HIS A 1 92 ? -21.807 5.581 24.414 1.00 94.25 92 HIS A C 1
ATOM 719 O O . HIS A 1 92 ? -22.359 5.835 23.343 1.00 94.25 92 HIS A O 1
ATOM 725 N N . GLY A 1 93 ? -21.022 4.522 24.600 1.00 94.31 93 GLY A N 1
ATOM 726 C CA . GLY A 1 93 ? -20.635 3.588 23.554 1.00 94.31 93 GLY A CA 1
ATOM 727 C C . GLY A 1 93 ? -21.039 2.146 23.847 1.00 94.31 93 GLY A C 1
ATOM 728 O O . GLY A 1 93 ? -21.131 1.693 24.997 1.00 94.31 93 GLY A O 1
ATOM 729 N N . ARG A 1 94 ? -21.212 1.379 22.774 1.00 96.50 94 ARG A N 1
ATOM 730 C CA . ARG A 1 94 ? -21.440 -0.062 22.788 1.00 96.50 94 ARG A CA 1
ATOM 731 C C . ARG A 1 94 ? -20.488 -0.748 21.817 1.00 96.50 94 ARG A C 1
ATOM 733 O O . ARG A 1 94 ? -20.353 -0.346 20.666 1.00 96.50 94 ARG A O 1
ATOM 740 N N . ASP A 1 95 ? -19.856 -1.814 22.285 1.00 96.06 95 ASP A N 1
ATOM 741 C CA . ASP A 1 95 ? -19.143 -2.733 21.411 1.00 96.06 95 ASP A CA 1
ATOM 742 C C . ASP A 1 95 ? -20.155 -3.437 20.500 1.00 96.06 95 ASP A C 1
ATOM 744 O O . ASP A 1 95 ? -21.087 -4.087 20.986 1.00 96.06 95 ASP A O 1
ATOM 748 N N . ARG A 1 96 ? -19.998 -3.275 19.184 1.00 92.38 96 ARG A N 1
ATOM 749 C CA . ARG A 1 96 ? -20.949 -3.789 18.196 1.00 92.38 96 ARG A CA 1
ATOM 750 C C . ARG A 1 96 ? -20.966 -5.313 18.145 1.00 92.38 96 ARG A C 1
ATOM 752 O O . ARG A 1 96 ? -22.034 -5.906 18.014 1.00 92.38 96 ARG A O 1
ATOM 759 N N . GLU A 1 97 ? -19.796 -5.927 18.245 1.00 90.56 97 GLU A N 1
ATOM 760 C CA . GLU A 1 97 ? -19.601 -7.360 18.029 1.00 90.56 97 GLU A CA 1
ATOM 761 C C . GLU A 1 97 ? -20.008 -8.160 19.265 1.00 90.56 97 GLU A C 1
ATOM 763 O O . GLU A 1 97 ? -20.625 -9.220 19.169 1.00 90.56 97 GLU A O 1
ATOM 768 N N . LEU A 1 98 ? -19.726 -7.611 20.446 1.00 92.25 98 LEU A N 1
ATOM 769 C CA . LEU A 1 98 ? -20.079 -8.217 21.726 1.00 92.25 98 LEU A CA 1
ATOM 770 C C . LEU A 1 98 ? -21.456 -7.774 22.240 1.00 92.25 98 LEU A C 1
ATOM 772 O O . LEU A 1 98 ? -22.024 -8.416 23.124 1.00 92.25 98 LEU A O 1
ATOM 776 N N . GLY A 1 99 ? -22.000 -6.670 21.725 1.00 93.31 99 GLY A N 1
ATOM 777 C CA . GLY A 1 99 ? -23.294 -6.122 22.136 1.00 93.31 99 GLY A CA 1
ATOM 778 C C . GLY A 1 99 ? -23.316 -5.544 23.558 1.00 93.31 99 GLY A C 1
ATOM 779 O O . GLY A 1 99 ? -24.397 -5.373 24.128 1.00 93.31 99 GLY A O 1
ATOM 780 N N . VAL A 1 100 ? -22.151 -5.243 24.142 1.00 94.31 100 VAL A N 1
ATOM 781 C CA . VAL A 1 100 ? -21.999 -4.767 25.530 1.00 94.31 100 VAL A CA 1
ATOM 782 C C . VAL A 1 100 ? -21.584 -3.299 25.590 1.00 94.31 100 VAL A C 1
ATOM 784 O O . VAL A 1 100 ? -20.850 -2.814 24.735 1.00 94.31 100 VAL A O 1
ATOM 787 N N . SER A 1 101 ? -22.049 -2.570 26.609 1.00 94.94 101 SER A N 1
ATOM 788 C CA . SER A 1 101 ? -21.593 -1.190 26.845 1.00 94.94 101 SER A CA 1
ATOM 789 C C . SER A 1 101 ? -20.095 -1.166 27.148 1.00 94.94 101 SER A C 1
ATOM 791 O O . SER A 1 101 ? -19.609 -2.034 27.875 1.00 94.94 101 SER A O 1
ATOM 793 N N . ILE A 1 102 ? -19.382 -0.151 26.651 1.00 94.69 102 ILE A N 1
ATOM 794 C CA . ILE A 1 102 ? -17.942 0.012 26.894 1.00 94.69 102 ILE A CA 1
ATOM 795 C C . ILE A 1 102 ? -17.642 0.107 28.393 1.00 94.69 102 ILE A C 1
ATOM 797 O O . ILE A 1 102 ? -16.721 -0.549 28.873 1.00 94.69 102 ILE A O 1
ATOM 801 N N . CYS A 1 103 ? -18.484 0.803 29.162 1.00 92.88 103 CYS A N 1
ATOM 802 C CA . CYS A 1 103 ? -18.348 0.898 30.619 1.00 92.88 103 CYS A CA 1
ATOM 803 C C . CYS A 1 103 ? -18.513 -0.442 31.362 1.00 92.88 103 CYS A C 1
ATOM 805 O O . CYS A 1 103 ? -18.101 -0.555 32.516 1.00 92.88 103 CYS A O 1
ATOM 807 N N . ALA A 1 104 ? -19.134 -1.450 30.739 1.00 92.69 104 ALA A N 1
ATOM 808 C CA . ALA A 1 104 ? -19.316 -2.775 31.335 1.00 92.69 104 ALA A CA 1
ATOM 809 C C . ALA A 1 104 ? -18.128 -3.718 31.075 1.00 92.69 104 ALA A C 1
ATOM 811 O O . ALA A 1 104 ? -18.052 -4.786 31.684 1.00 92.69 104 ALA A O 1
ATOM 812 N N . VAL A 1 105 ? -17.206 -3.344 30.183 1.00 92.75 105 VAL A N 1
ATOM 813 C CA . VAL A 1 105 ? -16.041 -4.158 29.833 1.00 92.75 105 VAL A CA 1
ATOM 814 C C . VAL A 1 105 ? -14.911 -3.876 30.819 1.00 92.75 105 VAL A C 1
ATOM 816 O O . VAL A 1 105 ? -14.243 -2.850 30.755 1.00 92.75 105 VAL A O 1
ATOM 819 N N . THR A 1 106 ? -14.695 -4.801 31.754 1.00 90.06 106 THR A N 1
ATOM 820 C CA . THR A 1 106 ? -13.624 -4.702 32.763 1.00 90.06 106 THR A CA 1
ATOM 821 C C . THR A 1 106 ? -12.336 -5.420 32.361 1.00 90.06 106 THR A C 1
ATOM 823 O O . THR A 1 106 ? -11.309 -5.241 33.010 1.00 90.06 106 THR A O 1
ATOM 826 N N . ASP A 1 107 ? -12.402 -6.259 31.328 1.00 94.12 107 ASP A N 1
ATOM 827 C CA . ASP A 1 107 ? -11.287 -7.024 30.777 1.00 94.12 107 ASP A CA 1
ATOM 828 C C . ASP A 1 107 ? -11.366 -7.020 29.245 1.00 94.12 107 ASP A C 1
ATOM 830 O O . ASP A 1 107 ? -12.445 -7.173 28.673 1.00 94.12 107 ASP A O 1
ATOM 834 N N . LEU A 1 108 ? -10.218 -6.851 28.589 1.00 96.31 108 LEU A N 1
ATOM 835 C CA . LEU A 1 108 ? -10.107 -6.744 27.134 1.00 96.31 108 LEU A CA 1
ATOM 836 C C . LEU A 1 108 ? -9.807 -8.082 26.446 1.00 96.31 108 LEU A C 1
ATOM 838 O O . LEU A 1 108 ? -9.701 -8.109 25.221 1.00 96.31 108 LEU A O 1
ATOM 842 N N . SER A 1 109 ? -9.715 -9.189 27.192 1.00 95.44 109 SER A N 1
ATOM 843 C CA . SER A 1 109 ? -9.469 -10.520 26.619 1.00 95.44 109 SER A CA 1
ATOM 844 C C . SER A 1 109 ? -10.539 -10.920 25.597 1.00 95.44 109 SER A C 1
ATOM 846 O O . SER A 1 109 ? -10.202 -11.284 24.475 1.00 95.44 109 SER A O 1
ATOM 848 N N . ALA A 1 110 ? -11.827 -10.785 25.938 1.00 94.31 110 ALA A N 1
ATOM 849 C CA . ALA A 1 110 ? -12.920 -11.159 25.035 1.00 94.31 110 ALA A CA 1
ATOM 850 C C . ALA A 1 110 ? -12.988 -10.285 23.759 1.00 94.31 110 ALA A C 1
ATOM 852 O O . ALA A 1 110 ? -13.046 -10.852 22.666 1.00 94.31 110 ALA A O 1
ATOM 853 N N . PRO A 1 111 ? -12.903 -8.941 23.839 1.00 95.44 111 PRO A N 1
ATOM 854 C CA . PRO A 1 111 ? -12.772 -8.108 22.642 1.00 95.44 111 PRO A CA 1
ATOM 855 C C . PRO A 1 111 ? -11.541 -8.451 21.786 1.00 95.44 111 PRO A C 1
ATOM 857 O O . PRO A 1 111 ? -11.631 -8.509 20.561 1.00 95.44 111 PRO A O 1
ATOM 860 N N . ALA A 1 112 ? -10.387 -8.725 22.409 1.00 95.75 112 ALA A N 1
ATOM 861 C CA . ALA A 1 112 ? -9.165 -9.100 21.692 1.00 95.75 112 ALA A CA 1
ATOM 862 C C . ALA A 1 112 ? -9.290 -10.450 20.971 1.00 95.75 112 ALA A C 1
ATOM 864 O O . ALA A 1 112 ? -8.799 -10.588 19.849 1.00 95.75 112 ALA A O 1
ATOM 865 N N . GLU A 1 113 ? -9.957 -11.433 21.580 1.00 94.38 113 GLU A N 1
ATOM 866 C CA . GLU A 1 113 ? -10.252 -12.725 20.953 1.00 94.38 113 GLU A CA 1
ATOM 867 C C . GLU A 1 113 ? -11.185 -12.575 19.745 1.00 94.38 113 GLU A C 1
ATOM 869 O O . GLU A 1 113 ? -10.915 -13.159 18.691 1.00 94.38 113 GLU A O 1
ATOM 874 N N . GLU A 1 114 ? -12.239 -11.759 19.848 1.00 93.25 114 GLU A N 1
ATOM 875 C CA . GLU A 1 114 ? -13.139 -11.512 18.716 1.00 93.25 114 GLU A CA 1
ATOM 876 C C . GLU A 1 114 ? -12.425 -10.748 17.591 1.00 93.25 114 GLU A C 1
ATOM 878 O O . GLU A 1 114 ? -12.522 -11.136 16.425 1.00 93.25 114 GLU A O 1
ATOM 883 N N . PHE A 1 115 ? -11.606 -9.744 17.920 1.00 90.56 115 PHE A N 1
ATOM 884 C CA . PHE A 1 115 ? -10.772 -9.050 16.935 1.00 90.56 115 PHE A CA 1
ATOM 885 C C . PHE A 1 115 ? -9.811 -10.014 16.218 1.00 90.56 115 PHE A C 1
ATOM 887 O O . PHE A 1 115 ? -9.684 -9.986 14.993 1.00 90.56 115 PHE A O 1
ATOM 894 N N . ALA A 1 116 ? -9.160 -10.919 16.959 1.00 89.50 116 ALA A N 1
ATOM 895 C CA . ALA A 1 116 ? -8.273 -11.934 16.391 1.00 89.50 116 ALA A CA 1
ATOM 896 C C . ALA A 1 116 ? -9.019 -12.905 15.461 1.00 89.50 116 ALA A C 1
ATOM 898 O O . ALA A 1 116 ? -8.506 -13.278 14.402 1.00 89.50 116 ALA A O 1
ATOM 899 N N . LYS A 1 117 ? -10.247 -13.290 15.822 1.00 87.81 117 LYS A N 1
ATOM 900 C CA . LYS A 1 117 ? -11.113 -14.121 14.982 1.00 87.81 117 LYS A CA 1
ATOM 901 C C . LYS A 1 117 ? -11.482 -13.411 13.681 1.00 87.81 117 LYS A C 1
ATOM 903 O O . LYS A 1 117 ? -11.403 -14.035 12.624 1.00 87.81 117 LYS A O 1
ATOM 908 N N . GLN A 1 118 ? -11.803 -12.119 13.731 1.00 83.94 118 GLN A N 1
ATOM 909 C CA . GLN A 1 118 ? -12.061 -11.322 12.530 1.00 83.94 118 GLN A CA 1
ATOM 910 C C . GLN A 1 118 ? -10.815 -11.170 11.647 1.00 83.94 118 GLN A C 1
ATOM 912 O O . GLN A 1 118 ? -10.921 -11.271 10.426 1.00 83.94 118 GLN A O 1
ATOM 917 N N . ILE A 1 119 ? -9.618 -11.022 12.231 1.00 80.12 119 ILE A N 1
ATOM 918 C CA . ILE A 1 119 ? -8.357 -11.075 11.469 1.00 80.12 119 ILE A CA 1
ATOM 919 C C . ILE A 1 119 ? -8.191 -12.435 10.781 1.00 80.12 119 ILE A C 1
ATOM 921 O O . ILE A 1 119 ? -7.815 -12.514 9.616 1.00 80.12 119 ILE A O 1
ATOM 925 N N . GLN A 1 120 ? -8.472 -13.537 11.473 1.00 78.50 120 GLN A N 1
ATOM 926 C CA . GLN A 1 120 ? -8.338 -14.859 10.865 1.00 78.50 120 GLN A CA 1
ATOM 927 C C . GLN A 1 120 ? -9.366 -15.086 9.744 1.00 78.50 120 GLN A C 1
ATOM 929 O O . GLN A 1 120 ? -9.058 -15.733 8.743 1.00 78.50 120 GLN A O 1
ATOM 934 N N . GLN A 1 121 ? -10.571 -14.531 9.882 1.00 72.62 121 GLN A N 1
ATOM 935 C CA . GLN A 1 121 ? -11.577 -14.522 8.820 1.00 72.62 121 GLN A CA 1
ATOM 936 C C . GLN A 1 121 ? -11.139 -13.657 7.634 1.00 72.62 121 GLN A C 1
ATOM 938 O O . GLN A 1 121 ? -11.314 -14.078 6.494 1.00 72.62 121 GLN A O 1
ATOM 943 N N . SER A 1 122 ? -10.504 -12.507 7.883 1.00 66.31 122 SER A N 1
ATOM 944 C CA . SER A 1 122 ? -9.991 -11.625 6.827 1.00 66.31 122 SER A CA 1
ATOM 945 C C . SER A 1 122 ? -8.827 -12.235 6.037 1.00 66.31 122 SER A C 1
ATOM 947 O O . SER A 1 122 ? -8.600 -11.844 4.897 1.00 66.31 122 SER A O 1
ATOM 949 N N . ARG A 1 123 ? -8.136 -13.236 6.601 1.00 64.75 123 ARG A N 1
ATOM 950 C CA . ARG A 1 123 ? -7.108 -14.043 5.921 1.00 64.75 123 ARG A CA 1
ATOM 951 C C . ARG A 1 123 ? -7.669 -15.163 5.032 1.00 64.75 123 ARG A C 1
ATOM 953 O O . ARG A 1 123 ? -6.895 -15.814 4.333 1.00 64.75 123 ARG A O 1
ATOM 960 N N . SER A 1 124 ? -8.974 -15.456 5.075 1.00 51.84 124 SER A N 1
ATOM 961 C CA . SER A 1 124 ? -9.537 -16.557 4.279 1.00 51.84 124 SER A CA 1
ATOM 962 C C . SER A 1 124 ? -9.527 -16.231 2.776 1.00 51.84 124 SER A C 1
ATOM 964 O O . SER A 1 124 ? -9.888 -15.120 2.397 1.00 51.84 124 SER A O 1
ATOM 966 N N . PRO A 1 125 ? -9.164 -17.191 1.901 1.00 45.22 125 PRO A N 1
ATOM 967 C CA . PRO A 1 125 ? -8.822 -16.958 0.490 1.00 45.22 125 PRO A CA 1
ATOM 968 C C . PRO A 1 125 ? -10.027 -16.722 -0.437 1.00 45.22 125 PRO A C 1
ATOM 970 O O . PRO A 1 125 ? -9.947 -16.969 -1.637 1.00 45.22 125 PRO A O 1
ATOM 973 N N . ALA A 1 126 ? -11.156 -16.266 0.094 1.00 41.19 126 ALA A N 1
ATOM 974 C CA . ALA A 1 126 ? -12.299 -15.884 -0.713 1.00 41.19 126 ALA A CA 1
ATOM 975 C C . ALA A 1 126 ? -12.450 -14.364 -0.636 1.00 41.19 126 ALA A C 1
ATOM 977 O O . ALA A 1 126 ? -13.128 -13.872 0.268 1.00 41.19 126 ALA A O 1
ATOM 978 N N . PRO A 1 127 ? -11.868 -13.595 -1.576 1.00 42.75 127 PRO A N 1
ATOM 979 C CA . PRO A 1 127 ? -12.563 -12.389 -1.960 1.00 42.75 127 PRO A CA 1
ATOM 980 C C . PRO A 1 127 ? -13.908 -12.892 -2.482 1.00 42.75 127 PRO A C 1
ATOM 982 O O . PRO A 1 127 ? -13.971 -13.579 -3.506 1.00 42.75 127 PRO A O 1
ATOM 985 N N . ASP A 1 128 ? -14.997 -12.616 -1.767 1.00 41.03 128 ASP A N 1
ATOM 986 C CA . ASP A 1 128 ? -16.268 -12.538 -2.465 1.00 41.03 128 ASP A CA 1
ATOM 987 C C . ASP A 1 128 ? -15.983 -11.665 -3.693 1.00 41.03 128 ASP A C 1
ATOM 989 O O . ASP A 1 128 ? -15.482 -10.547 -3.570 1.00 41.03 128 ASP A O 1
ATOM 993 N N . LEU A 1 129 ? -16.218 -12.198 -4.896 1.00 41.09 129 LEU A N 1
ATOM 994 C CA . LEU A 1 129 ? -15.991 -11.525 -6.187 1.00 41.09 129 LEU A CA 1
ATOM 995 C C . LEU A 1 129 ? -16.823 -10.233 -6.344 1.00 41.09 129 LEU A C 1
ATOM 997 O O . LEU A 1 129 ? -16.915 -9.655 -7.425 1.00 41.09 129 LEU A O 1
ATOM 1001 N N . MET A 1 130 ? -17.463 -9.794 -5.268 1.00 38.69 130 MET A N 1
ATOM 1002 C CA . MET A 1 130 ? -18.184 -8.558 -5.126 1.00 38.69 130 MET A CA 1
ATOM 1003 C C . MET A 1 130 ? -17.456 -7.704 -4.096 1.00 38.69 130 MET A C 1
ATOM 1005 O O . MET A 1 130 ? -17.287 -8.102 -2.945 1.00 38.69 130 MET A O 1
ATOM 1009 N N . ALA A 1 131 ? -17.072 -6.496 -4.513 1.00 39.00 131 ALA A N 1
ATOM 1010 C CA . ALA A 1 131 ? -16.713 -5.439 -3.580 1.00 39.00 131 ALA A CA 1
AT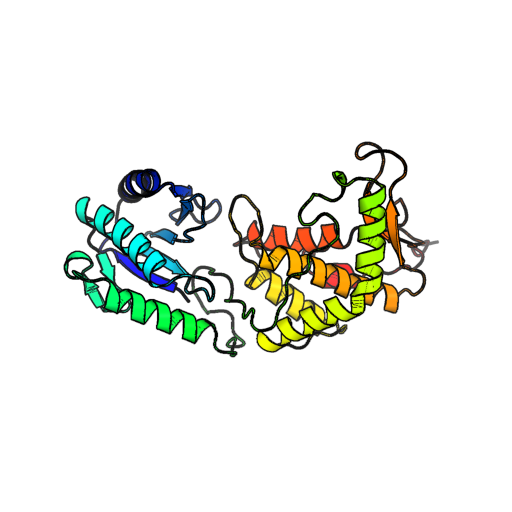OM 1011 C C . ALA A 1 131 ? -17.772 -5.374 -2.464 1.00 39.00 131 ALA A C 1
ATOM 1013 O O . ALA A 1 131 ? -18.957 -5.519 -2.791 1.00 39.00 131 ALA A O 1
ATOM 1014 N N . PRO A 1 132 ? -17.384 -5.157 -1.190 1.00 38.72 132 PRO A N 1
ATOM 1015 C CA . PRO A 1 132 ? -18.343 -4.964 -0.114 1.00 38.72 132 PRO A CA 1
ATOM 1016 C C . PRO A 1 132 ? -19.398 -3.966 -0.577 1.00 38.72 132 PRO A C 1
ATOM 1018 O O . PRO A 1 132 ? -19.086 -2.815 -0.898 1.00 38.72 132 PRO A O 1
ATOM 1021 N N . ALA A 1 133 ? -20.631 -4.448 -0.713 1.00 35.81 133 ALA A N 1
ATOM 1022 C CA . ALA A 1 133 ? -21.753 -3.590 -1.009 1.00 35.81 133 ALA A CA 1
ATOM 1023 C C . ALA A 1 133 ? -21.949 -2.743 0.247 1.00 35.81 133 ALA A C 1
ATOM 1025 O O . ALA A 1 133 ? -22.470 -3.230 1.243 1.00 35.81 133 ALA A O 1
ATOM 1026 N N . ASP A 1 134 ? -21.483 -1.499 0.190 1.00 40.84 134 ASP A N 1
ATOM 1027 C CA . ASP A 1 134 ? -21.842 -0.451 1.143 1.00 40.84 134 ASP A CA 1
ATOM 1028 C C . ASP A 1 134 ? -21.101 -0.441 2.497 1.00 40.84 134 ASP A C 1
ATOM 1030 O O . ASP A 1 134 ? -21.711 -0.344 3.559 1.00 40.84 134 ASP A O 1
ATOM 1034 N N . THR A 1 135 ? -19.763 -0.472 2.483 1.00 36.66 135 THR A N 1
ATOM 1035 C CA . THR A 1 135 ? -18.978 -0.035 3.652 1.00 36.66 135 THR A CA 1
ATOM 1036 C C . THR A 1 135 ? -17.740 0.745 3.220 1.00 36.66 135 THR A C 1
ATOM 1038 O O . THR A 1 135 ? -16.871 0.202 2.540 1.00 36.66 135 THR A O 1
ATOM 1041 N N . GLU A 1 136 ? -17.676 2.020 3.603 1.00 46.84 136 GLU A N 1
ATOM 1042 C CA . GLU A 1 136 ? -16.506 2.661 4.230 1.00 46.84 136 GLU A CA 1
ATOM 1043 C C . GLU A 1 136 ? -15.179 1.960 3.911 1.00 46.84 136 GLU A C 1
ATOM 1045 O O . GLU A 1 136 ? -14.840 0.945 4.521 1.00 46.84 136 GLU A O 1
ATOM 1050 N N . ARG A 1 137 ? -14.462 2.457 2.893 1.00 49.69 137 ARG A N 1
ATOM 1051 C CA . ARG A 1 137 ? -13.301 1.783 2.294 1.00 49.69 137 ARG A CA 1
ATOM 1052 C C . ARG A 1 137 ? -12.197 1.531 3.320 1.00 49.69 137 ARG A C 1
ATOM 1054 O O . ARG A 1 137 ? -11.361 2.389 3.590 1.00 49.69 137 ARG A O 1
ATOM 1061 N N . VAL A 1 138 ? -12.191 0.319 3.858 1.00 53.59 138 VAL A N 1
ATOM 1062 C CA . VAL A 1 138 ? -10.996 -0.343 4.370 1.00 53.59 138 VAL A CA 1
ATOM 1063 C C . VAL A 1 138 ? -10.370 -1.073 3.188 1.00 53.59 138 VAL A C 1
ATOM 1065 O O . VAL A 1 138 ? -11.112 -1.785 2.498 1.00 53.59 138 VAL A O 1
ATOM 1068 N N . PRO A 1 139 ? -9.060 -0.902 2.928 1.00 59.12 139 PRO A N 1
ATOM 1069 C CA . PRO A 1 139 ? -8.369 -1.657 1.893 1.00 59.12 139 PRO A CA 1
ATOM 1070 C C . PRO A 1 139 ? -8.694 -3.146 2.005 1.00 59.12 139 PRO A C 1
ATOM 1072 O O . PRO A 1 139 ? -8.838 -3.680 3.112 1.00 59.12 139 PRO A O 1
ATOM 1075 N N . TRP A 1 140 ? -8.861 -3.821 0.869 1.00 64.62 140 TRP A N 1
ATOM 1076 C CA . TRP A 1 140 ? -9.052 -5.264 0.877 1.00 64.62 140 TRP A CA 1
ATOM 1077 C C . TRP A 1 140 ? -7.862 -5.906 1.590 1.00 64.62 140 TRP A C 1
ATOM 1079 O O . TRP A 1 140 ? -6.719 -5.653 1.191 1.00 64.62 140 TRP A O 1
ATOM 1089 N N . PRO A 1 141 ? -8.112 -6.715 2.636 1.00 69.81 141 PRO A N 1
ATOM 1090 C CA . PRO A 1 141 ? -7.039 -7.358 3.371 1.00 69.81 141 PRO A CA 1
ATOM 1091 C C . PRO A 1 141 ? -6.197 -8.157 2.382 1.00 69.81 141 PRO A C 1
ATOM 1093 O O . PRO A 1 141 ? -6.715 -8.989 1.640 1.00 69.81 141 PRO A O 1
ATOM 1096 N N . THR A 1 142 ? -4.902 -7.857 2.342 1.00 81.06 142 THR A N 1
ATOM 1097 C CA . THR A 1 142 ? -3.972 -8.569 1.468 1.00 81.06 142 THR A CA 1
ATOM 1098 C C . THR A 1 142 ? -3.416 -9.761 2.210 1.00 81.06 142 THR A C 1
ATOM 1100 O O . THR A 1 142 ? -2.869 -9.626 3.308 1.00 81.06 142 THR A O 1
ATOM 1103 N N . ASN A 1 143 ? -3.564 -10.938 1.612 1.00 82.50 143 ASN A N 1
ATOM 1104 C CA . ASN A 1 143 ? -2.885 -12.120 2.100 1.00 82.50 143 ASN A CA 1
ATOM 1105 C C . ASN A 1 143 ? -1.415 -12.057 1.666 1.00 82.50 143 ASN A C 1
ATOM 1107 O O . ASN A 1 143 ? -1.117 -12.154 0.477 1.00 82.50 143 ASN A O 1
ATOM 1111 N N . TRP A 1 144 ? -0.519 -11.876 2.636 1.00 86.75 144 TRP A N 1
ATOM 1112 C CA . TRP A 1 144 ? 0.929 -11.782 2.434 1.00 86.75 144 TRP A CA 1
ATOM 1113 C C . TRP A 1 144 ? 1.642 -13.141 2.500 1.00 86.75 144 TRP A C 1
ATOM 1115 O O . TRP A 1 144 ? 2.870 -13.192 2.408 1.00 86.75 144 TRP A O 1
ATOM 1125 N N . ASP A 1 145 ? 0.906 -14.240 2.686 1.00 83.94 145 ASP A N 1
ATOM 1126 C CA . ASP A 1 145 ? 1.481 -15.570 2.873 1.00 83.94 145 ASP A CA 1
ATOM 1127 C C . ASP A 1 145 ? 2.397 -15.957 1.705 1.00 83.94 145 ASP A C 1
ATOM 1129 O O . ASP A 1 145 ? 1.992 -16.026 0.544 1.00 83.94 145 ASP A O 1
ATOM 1133 N N . GLY A 1 146 ? 3.660 -16.236 2.035 1.00 80.12 146 GLY A N 1
ATOM 1134 C CA . GLY A 1 146 ? 4.672 -16.660 1.069 1.00 80.12 146 GLY A CA 1
ATOM 1135 C C . GLY A 1 146 ? 5.261 -15.539 0.208 1.00 80.12 146 GLY A C 1
ATOM 1136 O O . GLY A 1 146 ? 6.088 -15.838 -0.651 1.00 80.12 146 GLY A O 1
ATOM 1137 N N . TYR A 1 147 ? 4.888 -14.275 0.430 1.00 92.12 147 TYR A N 1
ATOM 1138 C CA . TYR A 1 147 ? 5.501 -13.144 -0.261 1.00 92.12 147 TYR A CA 1
ATOM 1139 C C . TYR A 1 147 ? 6.739 -12.636 0.482 1.00 92.12 147 TYR A C 1
ATOM 1141 O O . TYR A 1 147 ? 6.666 -12.224 1.640 1.00 92.12 147 TYR A O 1
ATOM 1149 N N . GLU A 1 148 ? 7.881 -12.634 -0.204 1.00 90.56 148 GLU A N 1
ATOM 1150 C CA . GLU A 1 148 ? 9.128 -12.062 0.303 1.00 90.56 148 GLU A CA 1
ATOM 1151 C C . GLU A 1 148 ? 9.363 -10.669 -0.311 1.00 90.56 148 GLU A C 1
ATOM 1153 O O . GLU A 1 148 ? 9.519 -10.561 -1.540 1.00 90.56 148 GLU A O 1
ATOM 1158 N N . PRO A 1 149 ? 9.410 -9.600 0.512 1.00 90.75 149 PRO A N 1
ATOM 1159 C CA . PRO A 1 149 ? 9.648 -8.250 0.023 1.00 90.75 149 PRO A CA 1
ATOM 1160 C C . PRO A 1 149 ? 10.967 -8.116 -0.746 1.00 90.75 149 PRO A C 1
ATOM 1162 O O . PRO A 1 149 ? 12.032 -8.548 -0.305 1.00 90.75 149 PRO A O 1
ATOM 1165 N N . PHE A 1 150 ? 10.894 -7.468 -1.899 1.00 89.12 150 PHE A N 1
ATOM 1166 C CA . PHE A 1 150 ? 12.016 -7.050 -2.708 1.00 89.12 150 PHE A CA 1
ATOM 1167 C C . PHE A 1 150 ? 12.786 -5.937 -2.002 1.00 89.12 150 PHE A C 1
ATOM 1169 O O . PHE A 1 150 ? 12.250 -4.873 -1.693 1.00 89.12 150 PHE A O 1
ATOM 1176 N N . ALA A 1 151 ? 14.074 -6.173 -1.786 1.00 86.25 151 ALA A N 1
ATOM 1177 C CA . ALA A 1 151 ? 15.010 -5.171 -1.304 1.00 86.25 151 ALA A CA 1
ATOM 1178 C C . ALA A 1 151 ? 16.031 -4.871 -2.415 1.00 86.25 151 ALA A C 1
ATOM 1180 O O . ALA A 1 151 ? 17.072 -5.534 -2.468 1.00 86.25 151 ALA A O 1
ATOM 1181 N N . PRO A 1 152 ? 15.753 -3.917 -3.325 1.00 84.31 152 PRO A N 1
ATOM 1182 C CA . PRO A 1 152 ? 16.707 -3.544 -4.363 1.00 84.31 152 PRO A CA 1
ATOM 1183 C C . PRO A 1 152 ? 17.954 -2.892 -3.750 1.00 84.31 152 PRO A C 1
ATOM 1185 O O . PRO A 1 152 ? 17.920 -2.336 -2.648 1.00 84.31 152 PRO A O 1
ATOM 1188 N N . ILE A 1 153 ? 19.069 -2.899 -4.484 1.00 88.56 153 ILE A N 1
ATOM 1189 C CA . ILE A 1 153 ? 20.318 -2.234 -4.067 1.00 88.56 153 ILE A CA 1
ATOM 1190 C C . ILE A 1 153 ? 20.046 -0.780 -3.677 1.00 88.56 153 ILE A C 1
ATOM 1192 O O . ILE A 1 153 ? 19.498 -0.032 -4.474 1.00 88.56 153 ILE A O 1
ATOM 1196 N N . GLY A 1 154 ? 20.419 -0.362 -2.465 1.00 82.75 154 GLY A N 1
ATOM 1197 C CA . GLY A 1 154 ? 20.117 0.975 -1.924 1.00 82.75 154 GLY A CA 1
ATOM 1198 C C . GLY A 1 154 ? 18.770 1.086 -1.190 1.00 82.75 154 GLY A C 1
ATOM 1199 O O . GLY A 1 154 ? 18.415 2.175 -0.737 1.00 82.75 154 GLY A O 1
ATOM 1200 N N . GLY A 1 155 ? 18.021 -0.015 -1.061 1.00 83.81 155 GLY A N 1
ATOM 1201 C CA . GLY A 1 155 ? 16.757 -0.094 -0.325 1.00 83.81 155 GLY A CA 1
ATOM 1202 C C . GLY A 1 155 ? 15.745 0.960 -0.774 1.00 83.81 155 GLY A C 1
ATOM 1203 O O . GLY A 1 155 ? 15.614 1.230 -1.968 1.00 83.81 155 GLY A O 1
ATOM 1204 N N . GLN A 1 156 ? 15.110 1.620 0.196 1.00 75.12 156 GLN A N 1
ATOM 1205 C CA . GLN A 1 156 ? 14.105 2.668 -0.035 1.00 75.12 156 GLN A CA 1
ATOM 1206 C C . GLN A 1 156 ? 14.685 4.045 -0.383 1.00 75.12 156 GLN A C 1
ATOM 1208 O O . GLN A 1 156 ? 13.961 5.038 -0.436 1.00 75.12 156 GLN A O 1
ATOM 1213 N N . THR A 1 157 ? 15.996 4.143 -0.625 1.00 81.81 157 THR A N 1
ATOM 1214 C CA . THR A 1 157 ? 16.586 5.403 -1.087 1.00 81.81 157 THR A CA 1
ATOM 1215 C C . THR A 1 157 ? 15.960 5.792 -2.422 1.00 81.81 157 THR A C 1
ATOM 1217 O O . THR A 1 157 ? 15.923 4.985 -3.363 1.00 81.81 157 THR A O 1
ATOM 1220 N N . TRP A 1 158 ? 15.485 7.038 -2.500 1.00 79.25 158 TRP A N 1
ATOM 1221 C CA . TRP A 1 158 ? 14.941 7.582 -3.733 1.00 79.25 158 TRP A CA 1
ATOM 1222 C C . TRP A 1 158 ? 15.993 7.514 -4.843 1.00 79.25 158 TRP A C 1
ATOM 1224 O O . TRP A 1 158 ? 17.169 7.803 -4.638 1.00 79.25 158 TRP A O 1
ATOM 1234 N N . TRP A 1 159 ? 15.563 7.127 -6.037 1.00 81.50 159 TRP A N 1
ATOM 1235 C CA . TRP A 1 159 ? 16.421 6.781 -7.171 1.00 81.50 159 TRP A CA 1
ATOM 1236 C C . TRP A 1 159 ? 17.423 7.883 -7.537 1.00 81.50 159 TRP A C 1
ATOM 1238 O O . TRP A 1 159 ? 18.609 7.624 -7.751 1.00 81.50 159 TRP A O 1
ATOM 1248 N N . ALA A 1 160 ? 16.960 9.134 -7.524 1.00 78.81 160 ALA A N 1
ATOM 1249 C CA . ALA A 1 160 ? 17.791 10.295 -7.829 1.00 78.81 160 ALA A CA 1
ATOM 1250 C C . ALA A 1 160 ? 18.851 10.605 -6.752 1.00 78.81 160 ALA A C 1
ATOM 1252 O O . ALA A 1 160 ? 19.759 11.394 -7.017 1.00 78.81 160 ALA A O 1
ATOM 1253 N N . ASP A 1 161 ? 18.734 10.000 -5.568 1.00 86.44 161 ASP A N 1
ATOM 1254 C CA . ASP A 1 161 ? 19.611 10.226 -4.416 1.00 86.44 161 ASP A CA 1
ATOM 1255 C C . ASP A 1 161 ? 20.637 9.091 -4.225 1.00 86.44 161 ASP A C 1
ATOM 1257 O O . ASP A 1 161 ? 21.514 9.181 -3.367 1.00 86.44 161 ASP A O 1
ATOM 1261 N N . LEU A 1 162 ? 20.574 8.036 -5.047 1.00 89.56 162 LEU A N 1
ATOM 1262 C CA . LEU A 1 162 ? 21.607 6.998 -5.100 1.00 89.56 162 LEU A CA 1
ATOM 1263 C C . LEU A 1 162 ? 22.958 7.562 -5.569 1.00 89.56 162 LEU A C 1
ATOM 1265 O O . LEU A 1 162 ? 23.039 8.620 -6.196 1.00 89.56 162 LEU A O 1
ATOM 1269 N N . SER A 1 163 ? 24.045 6.825 -5.337 1.00 92.25 163 SER A N 1
ATOM 1270 C CA . SER A 1 163 ? 25.259 7.047 -6.128 1.00 92.25 163 SER A CA 1
ATOM 1271 C C . SER A 1 163 ? 25.027 6.595 -7.577 1.00 92.25 163 SER A C 1
ATOM 1273 O O . SER A 1 163 ? 24.162 5.759 -7.853 1.00 92.25 163 SER A O 1
ATOM 1275 N N . LYS A 1 164 ? 25.810 7.112 -8.530 1.00 93.38 164 LYS A N 1
ATOM 1276 C CA . LYS A 1 164 ? 25.718 6.666 -9.932 1.00 93.38 164 LYS A CA 1
ATOM 1277 C C . LYS A 1 164 ? 26.029 5.177 -10.057 1.00 93.38 164 LYS A C 1
ATOM 1279 O O . LYS A 1 164 ? 25.388 4.478 -10.835 1.00 93.38 164 LYS A O 1
ATOM 1284 N N . GLU A 1 165 ? 26.990 4.702 -9.275 1.00 93.81 165 GLU A N 1
ATOM 1285 C CA . GLU A 1 165 ? 27.396 3.305 -9.202 1.00 93.81 165 GLU A CA 1
ATOM 1286 C C . GLU A 1 165 ? 26.291 2.417 -8.612 1.00 93.81 165 GLU A C 1
ATOM 1288 O O . GLU A 1 165 ? 26.079 1.306 -9.096 1.00 93.81 165 GLU A O 1
ATOM 1293 N N . ASP A 1 166 ? 25.575 2.881 -7.583 1.00 94.62 166 ASP A N 1
ATOM 1294 C CA . ASP A 1 166 ? 24.418 2.162 -7.030 1.00 94.62 166 ASP A CA 1
ATOM 1295 C C . ASP A 1 166 ? 23.239 2.152 -8.003 1.00 94.62 166 ASP A C 1
ATOM 1297 O O . ASP A 1 166 ? 22.572 1.132 -8.122 1.00 94.62 166 ASP A O 1
ATOM 1301 N N . ALA A 1 167 ? 22.999 3.245 -8.732 1.00 94.25 167 ALA A N 1
ATOM 1302 C CA . ALA A 1 167 ? 21.924 3.319 -9.720 1.00 94.25 167 ALA A CA 1
ATOM 1303 C C . ALA A 1 167 ? 22.135 2.323 -10.875 1.00 94.25 167 ALA A C 1
ATOM 1305 O O . ALA A 1 167 ? 21.200 1.633 -11.280 1.00 94.25 167 ALA A O 1
ATOM 1306 N N . VAL A 1 168 ? 23.375 2.191 -11.366 1.00 95.12 168 VAL A N 1
ATOM 1307 C CA . VAL A 1 168 ? 23.740 1.163 -12.360 1.00 95.12 168 VAL A CA 1
ATOM 1308 C C . VAL A 1 168 ? 23.534 -0.235 -11.793 1.00 95.12 168 VAL A C 1
ATOM 1310 O O . VAL A 1 168 ? 22.829 -1.034 -12.404 1.00 95.12 168 VAL A O 1
ATOM 1313 N N . ARG A 1 169 ? 24.063 -0.509 -10.596 1.00 95.31 169 ARG A N 1
ATOM 1314 C CA . ARG A 1 169 ? 23.908 -1.822 -9.962 1.00 95.31 169 ARG A CA 1
ATOM 1315 C C . ARG A 1 169 ? 22.446 -2.173 -9.687 1.00 95.31 169 ARG A C 1
ATOM 1317 O O . ARG A 1 169 ? 22.063 -3.314 -9.897 1.00 95.31 169 ARG A O 1
ATOM 1324 N N . ARG A 1 170 ? 21.615 -1.214 -9.267 1.00 93.75 170 ARG A N 1
ATOM 1325 C CA . ARG A 1 170 ? 20.166 -1.404 -9.082 1.00 93.75 170 ARG A CA 1
ATOM 1326 C C . ARG A 1 170 ? 19.482 -1.770 -10.402 1.00 93.75 170 ARG A C 1
ATOM 1328 O O . ARG A 1 170 ? 18.651 -2.670 -10.416 1.00 93.75 170 ARG A O 1
ATOM 1335 N N . CYS A 1 171 ? 19.824 -1.101 -11.504 1.00 94.81 171 CYS A N 1
ATOM 1336 C CA . CYS A 1 171 ? 19.294 -1.434 -12.829 1.00 94.81 171 CYS A CA 1
ATOM 1337 C C . CYS A 1 171 ? 19.672 -2.859 -13.262 1.00 94.81 171 CYS A C 1
ATOM 1339 O O . CYS A 1 171 ? 18.823 -3.591 -13.768 1.00 94.81 171 CYS A O 1
ATOM 1341 N N . GLU A 1 172 ? 20.928 -3.254 -13.053 1.00 95.25 172 GLU A N 1
ATOM 1342 C CA . GLU A 1 172 ? 21.417 -4.605 -13.353 1.00 95.25 172 GLU A CA 1
ATOM 1343 C C . GLU A 1 172 ? 20.750 -5.667 -12.465 1.00 95.25 172 GLU A C 1
ATOM 1345 O O . GLU A 1 172 ? 20.325 -6.704 -12.971 1.00 95.25 172 GLU A O 1
ATOM 1350 N N . ASP A 1 173 ? 20.594 -5.387 -11.167 1.00 93.69 173 ASP A N 1
ATOM 1351 C CA . ASP A 1 173 ? 19.912 -6.257 -10.202 1.00 93.69 173 ASP A CA 1
ATOM 1352 C C . ASP A 1 173 ? 18.461 -6.522 -10.626 1.00 93.69 173 ASP A C 1
ATOM 1354 O O . ASP A 1 173 ? 18.073 -7.679 -10.784 1.00 93.69 173 ASP A O 1
ATOM 1358 N N . ILE A 1 174 ? 17.699 -5.467 -10.943 1.00 92.88 174 ILE A N 1
ATOM 1359 C CA . ILE A 1 174 ? 16.323 -5.571 -11.459 1.00 92.88 174 ILE A CA 1
ATOM 1360 C C . ILE A 1 174 ? 16.262 -6.442 -12.718 1.00 92.88 174 ILE A C 1
ATOM 1362 O O . ILE A 1 174 ? 15.440 -7.359 -12.805 1.00 92.88 174 ILE A O 1
ATOM 1366 N N . ALA A 1 175 ? 17.144 -6.187 -13.688 1.00 93.44 175 ALA A N 1
ATOM 1367 C CA . ALA A 1 175 ? 17.181 -6.964 -14.922 1.00 93.44 175 ALA A CA 1
ATOM 1368 C C . ALA A 1 175 ? 17.504 -8.445 -14.654 1.00 93.44 175 ALA A C 1
ATOM 1370 O O . ALA A 1 175 ? 16.918 -9.323 -15.280 1.00 93.44 175 ALA A O 1
ATOM 1371 N N . SER A 1 176 ? 18.396 -8.732 -13.702 1.00 94.69 176 SER A N 1
ATOM 1372 C CA . SER A 1 176 ? 18.808 -10.100 -13.363 1.00 94.69 176 SER A CA 1
ATOM 1373 C C . SER A 1 176 ? 17.786 -10.876 -12.524 1.00 94.69 176 SER A C 1
ATOM 1375 O O . SER A 1 176 ? 17.742 -12.101 -12.605 1.00 94.69 176 SER A O 1
ATOM 1377 N N . ARG A 1 177 ? 16.950 -10.179 -11.744 1.00 95.12 177 ARG A N 1
ATOM 1378 C CA . ARG A 1 177 ? 15.955 -10.774 -10.835 1.00 95.12 177 ARG A CA 1
ATOM 1379 C C . ARG A 1 177 ? 14.528 -10.737 -11.377 1.00 95.12 177 ARG A C 1
ATOM 1381 O O . ARG A 1 177 ? 13.603 -11.099 -10.658 1.00 95.12 177 ARG A O 1
ATOM 1388 N N . THR A 1 178 ? 14.333 -10.322 -12.630 1.00 94.38 178 THR A N 1
ATOM 1389 C CA . THR A 1 178 ? 12.999 -10.163 -13.235 1.00 94.38 178 THR A CA 1
ATOM 1390 C C . THR A 1 178 ? 12.137 -11.424 -13.073 1.00 94.38 178 THR A C 1
ATOM 1392 O O . THR A 1 178 ? 11.031 -11.329 -12.543 1.00 94.38 178 THR A O 1
ATOM 1395 N N . ASP A 1 179 ? 12.661 -12.605 -13.417 1.00 95.25 179 ASP A N 1
ATOM 1396 C CA . ASP A 1 179 ? 11.918 -13.873 -13.314 1.00 95.25 179 ASP A CA 1
ATOM 1397 C C . ASP A 1 179 ? 11.554 -14.229 -11.863 1.00 95.25 179 ASP A C 1
ATOM 1399 O O . ASP A 1 179 ? 10.434 -14.652 -11.575 1.00 95.25 179 ASP A O 1
ATOM 1403 N N . GLU A 1 180 ? 12.491 -14.025 -10.931 1.00 96.38 180 GLU A N 1
ATOM 1404 C CA . GLU A 1 180 ? 12.288 -14.259 -9.496 1.00 96.38 180 GLU A CA 1
ATOM 1405 C C . GLU A 1 180 ? 11.167 -13.364 -8.953 1.00 96.38 180 GLU A C 1
ATOM 1407 O O . GLU A 1 180 ? 10.252 -13.837 -8.274 1.00 96.38 180 GLU A O 1
ATOM 1412 N N . ARG A 1 181 ? 11.210 -12.070 -9.283 1.00 96.75 181 ARG A N 1
ATOM 1413 C CA . ARG A 1 181 ? 10.229 -11.089 -8.810 1.00 96.75 181 ARG A CA 1
ATOM 1414 C C . ARG A 1 181 ? 8.854 -11.298 -9.432 1.00 96.75 181 ARG A C 1
ATOM 1416 O O . ARG A 1 181 ? 7.847 -11.216 -8.729 1.00 96.75 181 ARG A O 1
ATOM 1423 N N . MET A 1 182 ? 8.792 -11.676 -10.708 1.00 96.31 182 MET A N 1
ATOM 1424 C CA . MET A 1 182 ? 7.538 -12.082 -11.344 1.00 96.31 182 MET A CA 1
ATOM 1425 C C . MET A 1 182 ? 6.936 -13.330 -10.690 1.00 96.31 182 MET A C 1
ATOM 1427 O O . MET A 1 182 ? 5.722 -13.382 -10.493 1.00 96.31 182 MET A O 1
ATOM 1431 N N . ALA A 1 183 ? 7.753 -14.315 -10.304 1.00 95.81 183 ALA A N 1
ATOM 1432 C CA . ALA A 1 183 ? 7.275 -15.495 -9.587 1.00 95.81 183 ALA A CA 1
ATOM 1433 C C . ALA A 1 183 ? 6.734 -15.147 -8.188 1.00 95.81 183 ALA A C 1
ATOM 1435 O O . ALA A 1 183 ? 5.692 -15.675 -7.791 1.00 95.81 183 ALA A O 1
ATOM 1436 N N . ALA A 1 184 ? 7.390 -14.230 -7.468 1.00 96.31 184 ALA A N 1
ATOM 1437 C CA . ALA A 1 184 ? 6.916 -13.733 -6.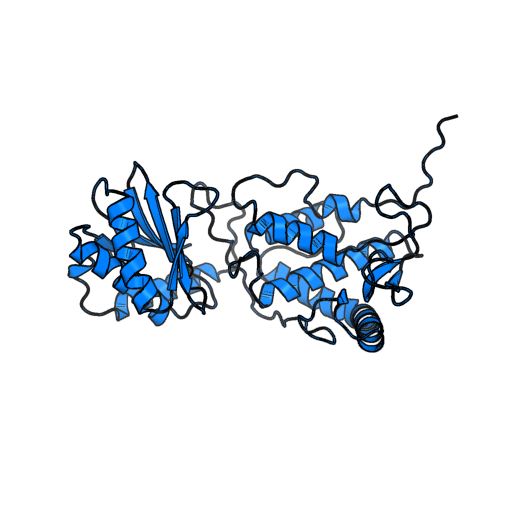175 1.00 96.31 184 ALA A CA 1
ATOM 1438 C C . ALA A 1 184 ? 5.564 -13.007 -6.301 1.00 96.31 184 ALA A C 1
ATOM 1440 O O . ALA A 1 184 ? 4.634 -13.298 -5.545 1.00 96.31 184 ALA A O 1
ATOM 1441 N N . LEU A 1 185 ? 5.411 -12.129 -7.300 1.00 97.00 185 LEU A N 1
ATOM 1442 C CA . LEU A 1 185 ? 4.137 -11.461 -7.581 1.00 97.00 185 LEU A CA 1
ATOM 1443 C C . LEU A 1 185 ? 3.047 -12.458 -8.006 1.00 97.00 185 LEU A C 1
ATOM 1445 O O . LEU A 1 185 ? 1.901 -12.351 -7.572 1.00 97.00 185 LEU A O 1
ATOM 1449 N N . ALA A 1 186 ? 3.385 -13.464 -8.816 1.00 95.75 186 ALA A N 1
ATOM 1450 C CA . ALA A 1 186 ? 2.445 -14.512 -9.214 1.00 95.75 186 ALA A CA 1
ATOM 1451 C C . ALA A 1 186 ? 1.964 -15.347 -8.014 1.00 95.75 186 ALA A C 1
ATOM 1453 O O . ALA A 1 186 ? 0.794 -15.717 -7.941 1.00 95.75 186 ALA A O 1
ATOM 1454 N N . ALA A 1 187 ? 2.846 -15.638 -7.054 1.00 93.69 187 ALA A N 1
ATOM 1455 C CA . ALA A 1 187 ? 2.461 -16.305 -5.814 1.00 93.69 187 ALA A CA 1
ATOM 1456 C C . ALA A 1 187 ? 1.518 -15.428 -4.975 1.00 93.69 187 ALA A C 1
ATOM 1458 O O . ALA A 1 187 ? 0.475 -15.915 -4.535 1.00 93.69 187 ALA A O 1
ATOM 1459 N N . LEU A 1 188 ? 1.842 -14.138 -4.827 1.00 94.50 188 LEU A N 1
ATOM 1460 C CA . LEU A 1 188 ? 1.030 -13.179 -4.078 1.00 94.50 188 LEU A CA 1
ATOM 1461 C C . LEU A 1 188 ? -0.372 -13.018 -4.684 1.00 94.50 188 LEU A C 1
ATOM 1463 O O . LEU A 1 188 ? -1.375 -13.130 -3.987 1.00 94.50 188 LEU A O 1
ATOM 1467 N N . THR A 1 189 ? -0.466 -12.794 -5.991 1.00 93.12 189 THR A N 1
ATOM 1468 C CA . THR A 1 189 ? -1.762 -12.642 -6.678 1.00 93.12 189 THR A CA 1
ATOM 1469 C C . THR A 1 189 ? -2.630 -13.898 -6.550 1.00 93.12 189 THR A C 1
ATOM 1471 O O . THR A 1 189 ? -3.818 -13.789 -6.237 1.00 93.12 189 THR A O 1
ATOM 1474 N N . ARG A 1 190 ? -2.029 -15.095 -6.644 1.00 91.56 190 ARG A N 1
ATOM 1475 C CA . ARG A 1 190 ? -2.744 -16.371 -6.482 1.00 91.56 190 ARG A CA 1
ATOM 1476 C C . ARG A 1 190 ? -3.359 -16.536 -5.098 1.00 91.56 190 ARG A C 1
ATOM 1478 O O . ARG A 1 190 ? -4.518 -16.936 -5.001 1.00 91.56 190 ARG A O 1
ATOM 1485 N N . VAL A 1 191 ? -2.623 -16.225 -4.027 1.00 88.12 191 VAL A N 1
ATOM 1486 C CA . VAL A 1 191 ? -3.178 -16.300 -2.659 1.00 88.12 191 VAL A CA 1
ATOM 1487 C C . VAL A 1 191 ? -4.236 -15.223 -2.391 1.00 88.12 191 VAL A C 1
ATOM 1489 O O . VAL A 1 191 ? -5.030 -15.373 -1.465 1.00 88.12 191 VAL A O 1
ATOM 1492 N N . ASN A 1 192 ? -4.295 -14.187 -3.235 1.00 85.94 192 ASN A N 1
ATOM 1493 C CA . ASN A 1 192 ? -5.329 -13.151 -3.243 1.00 85.94 192 ASN A CA 1
ATOM 1494 C C . ASN A 1 192 ? -6.442 -13.407 -4.287 1.00 85.94 192 ASN A C 1
ATOM 1496 O O . ASN A 1 192 ? -7.280 -12.539 -4.524 1.00 85.94 192 ASN A O 1
ATOM 1500 N N . GLY A 1 193 ? -6.496 -14.604 -4.885 1.00 85.38 193 GLY A N 1
ATOM 1501 C CA . GLY A 1 193 ? -7.659 -15.083 -5.639 1.00 85.38 193 GLY A CA 1
ATOM 1502 C C . GLY A 1 193 ? -7.651 -14.827 -7.149 1.00 85.38 193 GLY A C 1
ATOM 1503 O O . GLY A 1 193 ? -8.686 -15.023 -7.787 1.00 85.38 193 GLY A O 1
ATOM 1504 N N . PHE A 1 194 ? -6.525 -14.425 -7.748 1.00 88.12 194 PHE A N 1
ATOM 1505 C CA . PHE A 1 194 ? -6.414 -14.285 -9.206 1.00 88.12 194 PHE A CA 1
ATOM 1506 C C . PHE A 1 194 ? -5.046 -14.719 -9.745 1.00 88.12 194 PHE A C 1
ATOM 1508 O O . PHE A 1 194 ? -4.052 -14.722 -9.031 1.00 88.12 194 PHE A O 1
ATOM 1515 N N . GLU A 1 195 ? -4.990 -15.112 -11.017 1.00 90.50 195 GLU A N 1
ATOM 1516 C CA . GLU A 1 195 ? -3.728 -15.472 -11.672 1.00 90.50 195 GLU A CA 1
ATOM 1517 C C . GLU A 1 195 ? -3.089 -14.245 -12.335 1.00 90.50 195 GLU A C 1
ATOM 1519 O O . GLU A 1 195 ? -3.778 -13.387 -12.894 1.00 90.50 195 GLU A O 1
ATOM 1524 N N . LEU A 1 196 ? -1.757 -14.188 -12.296 1.00 94.38 196 LEU A N 1
ATOM 1525 C CA . LEU A 1 196 ? -0.972 -13.176 -12.994 1.00 94.38 196 LEU A CA 1
ATOM 1526 C C . LEU A 1 196 ? -0.796 -13.573 -14.468 1.00 94.38 196 LEU A C 1
ATOM 1528 O O . LEU A 1 196 ? -0.283 -14.652 -14.767 1.00 94.38 196 LEU A O 1
ATOM 1532 N N . GLY A 1 197 ? -1.179 -12.692 -15.393 1.00 93.38 197 GLY A N 1
ATOM 1533 C CA . GLY A 1 197 ? -1.105 -12.950 -16.832 1.00 93.38 197 GLY A CA 1
ATOM 1534 C C . GLY A 1 197 ? -0.964 -11.678 -17.667 1.00 93.38 197 GLY A C 1
ATOM 1535 O O . GLY A 1 197 ? -1.227 -10.571 -17.203 1.00 93.38 197 GLY A O 1
ATOM 1536 N N . SER A 1 198 ? -0.521 -11.824 -18.918 1.00 93.00 198 SER A N 1
ATOM 1537 C CA . SER A 1 198 ? -0.272 -10.699 -19.836 1.00 93.00 198 SER A CA 1
ATOM 1538 C C . SER A 1 198 ? -1.483 -10.309 -20.692 1.00 93.00 198 SER A C 1
ATOM 1540 O O . SER A 1 198 ? -1.392 -9.384 -21.511 1.00 93.00 198 SER A O 1
ATOM 1542 N N . ALA A 1 199 ? -2.617 -11.003 -20.527 1.00 90.69 199 ALA A N 1
ATOM 1543 C CA . ALA A 1 199 ? -3.856 -10.663 -21.209 1.00 90.69 199 ALA A CA 1
ATOM 1544 C C . ALA A 1 199 ? -4.462 -9.376 -20.615 1.00 90.69 199 ALA A C 1
ATOM 1546 O O . ALA A 1 199 ? -4.331 -9.134 -19.414 1.00 90.69 199 ALA A O 1
ATOM 1547 N N . PRO A 1 200 ? -5.189 -8.562 -21.407 1.00 89.12 200 PRO A N 1
ATOM 1548 C CA . PRO A 1 200 ? -5.780 -7.312 -20.917 1.00 89.12 200 PRO A CA 1
ATOM 1549 C C . PRO A 1 200 ? -6.646 -7.475 -19.661 1.00 89.12 200 PRO A C 1
ATOM 1551 O O . PRO A 1 200 ? -6.604 -6.637 -18.766 1.00 89.12 200 PRO A O 1
ATOM 1554 N N . LYS A 1 201 ? -7.395 -8.582 -19.564 1.00 86.88 201 LYS A N 1
ATOM 1555 C CA . LYS A 1 201 ? -8.230 -8.891 -18.396 1.00 86.88 201 LYS A CA 1
ATOM 1556 C C . LYS A 1 201 ? -7.403 -9.113 -17.125 1.00 86.88 201 LYS A C 1
ATOM 1558 O O . LYS A 1 201 ? -7.812 -8.676 -16.057 1.00 86.88 201 LYS A O 1
ATOM 1563 N N . ASP A 1 202 ? -6.254 -9.768 -17.238 1.00 90.62 202 ASP A N 1
ATOM 1564 C CA . ASP A 1 202 ? -5.398 -10.080 -16.090 1.00 90.62 202 ASP A CA 1
ATOM 1565 C C . ASP A 1 202 ? -4.684 -8.815 -15.588 1.00 90.62 202 ASP A C 1
ATOM 1567 O O . ASP A 1 202 ? -4.577 -8.590 -14.385 1.00 90.62 202 ASP A O 1
ATOM 1571 N N . ILE A 1 203 ? -4.284 -7.934 -16.513 1.00 90.94 203 ILE A N 1
ATOM 1572 C CA . ILE A 1 203 ? -3.726 -6.609 -16.200 1.00 90.94 203 ILE A CA 1
ATOM 1573 C C . ILE A 1 203 ? -4.771 -5.727 -15.500 1.00 90.94 203 ILE A C 1
ATOM 1575 O O . ILE A 1 203 ? -4.442 -5.030 -14.539 1.00 90.94 203 ILE A O 1
ATOM 1579 N N . GLU A 1 204 ? -6.032 -5.770 -15.942 1.00 86.38 204 GLU A N 1
ATOM 1580 C CA . GLU A 1 204 ? -7.132 -5.065 -15.273 1.00 86.38 204 GLU A CA 1
ATOM 1581 C C . GLU A 1 204 ? -7.371 -5.614 -13.861 1.00 86.38 204 GLU A C 1
ATOM 1583 O O . GLU A 1 204 ? -7.479 -4.826 -12.925 1.00 86.38 204 GLU A O 1
ATOM 1588 N N . ASN A 1 205 ? -7.386 -6.941 -13.680 1.00 87.06 205 ASN A N 1
ATOM 1589 C CA . ASN A 1 205 ? -7.518 -7.558 -12.356 1.00 87.06 205 ASN A CA 1
ATOM 1590 C C . ASN A 1 205 ? -6.389 -7.113 -11.413 1.00 87.06 205 ASN A C 1
ATOM 1592 O O . ASN A 1 205 ? -6.659 -6.749 -10.271 1.00 87.06 205 ASN A O 1
ATOM 1596 N N . LEU A 1 206 ? -5.142 -7.079 -11.899 1.00 92.75 206 LEU A N 1
ATOM 1597 C CA . LEU A 1 206 ? -3.992 -6.599 -11.130 1.00 92.75 206 LEU A CA 1
ATOM 1598 C C . LEU A 1 206 ? -4.137 -5.120 -10.747 1.00 92.75 206 LEU A C 1
ATOM 1600 O O . LEU A 1 206 ? -3.871 -4.748 -9.605 1.00 92.75 206 LEU A O 1
ATOM 1604 N N . SER A 1 207 ? -4.577 -4.280 -11.689 1.00 89.12 207 SER A N 1
ATOM 1605 C CA . SER A 1 207 ? -4.814 -2.854 -11.445 1.00 89.12 207 SER A CA 1
ATOM 1606 C C . SER A 1 207 ? -5.907 -2.647 -10.400 1.00 89.12 207 SER A C 1
ATOM 1608 O O . SER A 1 207 ? -5.733 -1.842 -9.490 1.00 89.12 207 SER A O 1
ATOM 1610 N N . GLN A 1 208 ? -7.019 -3.375 -10.511 1.00 84.62 208 GLN A N 1
ATOM 1611 C CA . GLN A 1 208 ? -8.127 -3.302 -9.562 1.00 84.62 208 GLN A CA 1
ATOM 1612 C C . GLN A 1 208 ? -7.696 -3.774 -8.179 1.00 84.62 208 GLN A C 1
ATOM 1614 O O . GLN A 1 208 ? -7.922 -3.057 -7.210 1.00 84.62 208 GLN A O 1
ATOM 1619 N N . TRP A 1 209 ? -7.028 -4.926 -8.088 1.00 88.31 209 TRP A N 1
ATOM 1620 C CA . TRP A 1 209 ? -6.503 -5.428 -6.823 1.00 88.31 209 TRP A CA 1
ATOM 1621 C C . TRP A 1 209 ? -5.598 -4.395 -6.151 1.00 88.31 209 TRP A C 1
ATOM 1623 O O . TRP A 1 209 ? -5.867 -4.030 -5.015 1.00 88.31 209 TRP A O 1
ATOM 1633 N N . LEU A 1 210 ? -4.612 -3.829 -6.856 1.00 89.25 210 LEU A N 1
ATOM 1634 C CA . LEU A 1 210 ? -3.765 -2.787 -6.272 1.00 89.25 210 LEU A CA 1
ATOM 1635 C C . LEU A 1 210 ? -4.592 -1.588 -5.789 1.00 89.25 210 LEU A C 1
ATOM 1637 O O . LEU A 1 210 ? -4.414 -1.152 -4.658 1.00 89.25 210 LEU A O 1
ATOM 1641 N N . ILE A 1 211 ? -5.502 -1.067 -6.618 1.00 82.50 211 ILE A N 1
ATOM 1642 C CA . ILE A 1 211 ? -6.324 0.105 -6.275 1.00 82.50 211 ILE A CA 1
ATOM 1643 C C . ILE A 1 211 ? -7.183 -0.152 -5.029 1.00 82.50 211 ILE A C 1
ATOM 1645 O O . ILE A 1 211 ? -7.378 0.757 -4.226 1.00 82.50 211 ILE A O 1
ATOM 1649 N N . TYR A 1 212 ? -7.711 -1.367 -4.871 1.00 77.25 212 TYR A N 1
ATOM 1650 C CA . TYR A 1 212 ? -8.589 -1.717 -3.754 1.00 77.25 212 TYR A CA 1
ATOM 1651 C C . TYR A 1 212 ? -7.848 -2.215 -2.512 1.00 77.25 212 TYR A C 1
ATOM 1653 O O . TYR A 1 212 ? -8.422 -2.174 -1.424 1.00 77.25 212 TYR A O 1
ATOM 1661 N N . SER A 1 213 ? -6.611 -2.683 -2.651 1.00 81.88 213 SER A N 1
ATOM 1662 C CA . SER A 1 213 ? -5.846 -3.299 -1.565 1.00 81.88 213 SER A CA 1
ATOM 1663 C C . SER A 1 213 ? -4.722 -2.425 -1.023 1.00 81.88 213 SER A C 1
ATOM 1665 O O . SER A 1 213 ? -4.339 -2.631 0.125 1.00 81.88 213 SER A O 1
ATOM 1667 N N . VAL A 1 214 ? -4.181 -1.478 -1.801 1.00 85.00 214 VAL A N 1
ATOM 1668 C CA . VAL A 1 214 ? -3.012 -0.696 -1.375 1.00 85.00 214 VAL A CA 1
ATOM 1669 C C . VAL A 1 214 ? -3.292 0.082 -0.089 1.00 85.00 214 VAL A C 1
ATOM 1671 O O . VAL A 1 214 ? -4.301 0.773 0.043 1.00 85.00 214 VAL A O 1
ATOM 1674 N N . GLU A 1 215 ? -2.381 -0.045 0.875 1.00 77.38 215 GLU A N 1
ATOM 1675 C CA . GLU A 1 215 ? -2.525 0.552 2.202 1.00 77.38 215 GLU A CA 1
ATOM 1676 C C . GLU A 1 215 ? -1.609 1.772 2.362 1.00 77.38 215 GLU A C 1
ATOM 1678 O O . GLU A 1 215 ? -0.389 1.686 2.170 1.00 77.38 215 GLU A O 1
ATOM 1683 N N . ASP A 1 216 ? -2.203 2.893 2.776 1.00 71.81 216 ASP A N 1
ATOM 1684 C CA . ASP A 1 216 ? -1.489 4.104 3.185 1.00 71.81 216 ASP A CA 1
ATOM 1685 C C . ASP A 1 216 ? -0.929 3.934 4.608 1.00 71.81 216 ASP A C 1
ATOM 1687 O O . ASP A 1 216 ? -1.640 3.556 5.539 1.00 71.81 216 ASP A O 1
ATOM 1691 N N . ALA A 1 217 ? 0.356 4.228 4.785 1.00 67.00 217 ALA A N 1
ATOM 1692 C CA . ALA A 1 217 ? 1.011 4.356 6.084 1.00 67.00 217 ALA A CA 1
ATOM 1693 C C . ALA A 1 217 ? 0.884 5.781 6.664 1.00 67.00 217 ALA A C 1
ATOM 1695 O O . ALA A 1 217 ? 1.323 6.040 7.782 1.00 67.00 217 ALA A O 1
ATOM 1696 N N . GLY A 1 218 ? 0.249 6.703 5.933 1.00 57.88 218 GLY A N 1
ATOM 1697 C CA . GLY A 1 218 ? 0.128 8.121 6.251 1.00 57.88 218 GLY A CA 1
ATOM 1698 C C . GLY A 1 218 ? 1.079 8.982 5.443 1.00 57.88 218 GLY A C 1
ATOM 1699 O O . GLY A 1 218 ? 2.101 8.519 4.949 1.00 57.88 218 GLY A O 1
ATOM 1700 N N . LEU A 1 219 ? 0.748 10.270 5.314 1.00 64.00 219 LEU A N 1
ATOM 1701 C CA . LEU A 1 219 ? 1.569 11.250 4.590 1.00 64.00 219 LEU A CA 1
ATOM 1702 C C . LEU A 1 219 ? 1.864 10.852 3.125 1.00 64.00 219 LEU A C 1
ATOM 1704 O O . LEU A 1 219 ? 2.900 11.238 2.586 1.00 64.00 219 LEU A O 1
ATOM 1708 N N . ASN A 1 220 ? 0.946 10.126 2.472 1.00 63.38 220 ASN A N 1
ATOM 1709 C CA . ASN A 1 220 ? 1.114 9.565 1.123 1.00 63.38 220 ASN A CA 1
ATOM 1710 C C . ASN A 1 220 ? 2.299 8.588 1.018 1.00 63.38 220 ASN A C 1
ATOM 1712 O O . ASN A 1 220 ? 3.027 8.592 0.021 1.00 63.38 220 ASN A O 1
ATOM 1716 N N . THR A 1 221 ? 2.520 7.779 2.054 1.00 67.44 221 THR A N 1
ATOM 1717 C CA . THR A 1 221 ? 3.564 6.748 2.061 1.00 67.44 221 THR A CA 1
ATOM 1718 C C . THR A 1 221 ? 2.935 5.367 2.066 1.00 67.44 221 THR A C 1
ATOM 1720 O O . THR A 1 221 ? 1.885 5.150 2.660 1.00 67.44 221 THR A O 1
ATOM 1723 N N . TYR A 1 222 ? 3.559 4.416 1.382 1.00 76.12 222 TYR A N 1
ATOM 1724 C CA . TYR A 1 222 ? 3.075 3.042 1.376 1.00 76.12 222 TYR A CA 1
ATOM 1725 C C . TYR A 1 222 ? 3.499 2.336 2.658 1.00 76.12 222 TYR A C 1
ATOM 1727 O O . TYR A 1 222 ? 4.568 2.609 3.211 1.00 76.12 222 TYR A O 1
ATOM 1735 N N . ARG A 1 223 ? 2.718 1.350 3.104 1.00 73.12 223 ARG A N 1
ATOM 1736 C CA . ARG A 1 223 ? 3.273 0.378 4.054 1.00 73.12 223 ARG A CA 1
ATOM 1737 C C . ARG A 1 223 ? 4.441 -0.386 3.412 1.00 73.12 223 ARG A C 1
ATOM 1739 O O . ARG A 1 223 ? 4.401 -0.631 2.206 1.00 73.12 223 ARG A O 1
ATOM 1746 N N . PRO A 1 224 ? 5.443 -0.834 4.193 1.00 71.81 224 PRO A N 1
ATOM 1747 C CA . PRO A 1 224 ? 6.680 -1.403 3.645 1.00 71.81 224 PRO A CA 1
ATOM 1748 C C . PRO A 1 224 ? 6.484 -2.551 2.640 1.00 71.81 224 PRO A C 1
ATOM 1750 O O . PRO A 1 224 ? 7.213 -2.642 1.656 1.00 71.81 224 PRO A O 1
ATOM 1753 N N . GLY A 1 225 ? 5.482 -3.415 2.849 1.00 84.81 225 GLY A N 1
ATOM 1754 C CA . GLY A 1 225 ? 5.173 -4.506 1.916 1.00 84.81 225 GLY A CA 1
ATOM 1755 C C . GLY A 1 225 ? 4.708 -4.014 0.541 1.00 84.81 225 GLY A C 1
ATOM 1756 O O . GLY A 1 225 ? 5.077 -4.588 -0.481 1.00 84.81 225 GLY A O 1
ATOM 1757 N N . TRP A 1 226 ? 3.957 -2.913 0.498 1.00 90.19 226 TRP A N 1
ATOM 1758 C CA . TRP A 1 226 ? 3.400 -2.356 -0.735 1.00 90.19 226 TRP A CA 1
ATOM 1759 C C . TRP A 1 226 ? 4.440 -1.683 -1.622 1.00 90.19 226 TRP A C 1
ATOM 1761 O O . TRP A 1 226 ? 4.291 -1.722 -2.839 1.00 90.19 226 TRP A O 1
ATOM 1771 N N . GLU A 1 227 ? 5.513 -1.126 -1.055 1.00 87.88 227 GLU A N 1
ATOM 1772 C CA . GLU A 1 227 ? 6.618 -0.574 -1.854 1.00 87.88 227 GLU A CA 1
ATOM 1773 C C . GLU A 1 227 ? 7.232 -1.648 -2.752 1.00 87.88 227 GLU A C 1
ATOM 1775 O O . GLU A 1 227 ? 7.412 -1.440 -3.951 1.00 87.88 227 GLU A O 1
ATOM 1780 N N . SER A 1 228 ? 7.469 -2.825 -2.173 1.00 91.94 228 SER A N 1
ATOM 1781 C CA . SER A 1 228 ? 7.963 -3.995 -2.890 1.00 91.94 228 SER A CA 1
ATOM 1782 C C . SER A 1 228 ? 6.978 -4.481 -3.954 1.00 91.94 228 SER A C 1
ATOM 1784 O O . SER A 1 228 ? 7.380 -4.770 -5.078 1.00 91.94 228 SER A O 1
ATOM 1786 N N . VAL A 1 229 ? 5.684 -4.554 -3.627 1.00 95.19 229 VAL A N 1
ATOM 1787 C CA . VAL A 1 229 ? 4.652 -4.992 -4.582 1.00 95.19 229 VAL A CA 1
ATOM 1788 C C . VAL A 1 229 ? 4.574 -4.045 -5.774 1.00 95.19 229 VAL A C 1
ATOM 1790 O O . VAL A 1 229 ? 4.485 -4.490 -6.914 1.00 95.19 229 VAL A O 1
ATOM 1793 N N . VAL A 1 230 ? 4.636 -2.737 -5.529 1.00 93.75 230 VAL A N 1
ATOM 1794 C CA . VAL A 1 230 ? 4.630 -1.715 -6.579 1.00 93.75 230 VAL A CA 1
ATOM 1795 C C . VAL A 1 230 ? 5.848 -1.854 -7.497 1.00 93.75 230 VAL A C 1
ATOM 1797 O O . VAL A 1 230 ? 5.703 -1.746 -8.717 1.00 93.75 230 VAL A O 1
ATOM 1800 N N . ASP A 1 231 ? 7.024 -2.153 -6.944 1.00 93.44 231 ASP A N 1
ATOM 1801 C CA . ASP A 1 231 ? 8.221 -2.417 -7.745 1.00 93.44 231 ASP A CA 1
ATOM 1802 C C . ASP A 1 231 ? 8.097 -3.721 -8.551 1.00 93.44 231 ASP A C 1
ATOM 1804 O O . ASP A 1 231 ? 8.395 -3.726 -9.746 1.00 93.44 231 ASP A O 1
ATOM 1808 N N . ASP A 1 232 ? 7.581 -4.800 -7.957 1.00 96.69 232 ASP A N 1
ATOM 1809 C CA . ASP A 1 232 ? 7.345 -6.066 -8.664 1.00 96.69 232 ASP A CA 1
ATOM 1810 C C . ASP A 1 232 ? 6.326 -5.906 -9.808 1.00 96.69 232 ASP A C 1
ATOM 1812 O O . ASP A 1 232 ? 6.508 -6.471 -10.889 1.00 96.69 232 ASP A O 1
ATOM 1816 N N . ILE A 1 233 ? 5.276 -5.097 -9.614 1.00 97.12 233 ILE A N 1
ATOM 1817 C CA . ILE A 1 233 ? 4.310 -4.758 -10.668 1.00 97.12 233 ILE A CA 1
ATOM 1818 C C . ILE A 1 233 ? 5.000 -3.984 -11.797 1.00 97.12 233 ILE A C 1
ATOM 1820 O O . ILE A 1 233 ? 4.769 -4.280 -12.969 1.00 97.12 233 ILE A O 1
ATOM 1824 N N . ALA A 1 234 ? 5.859 -3.013 -11.481 1.00 95.62 234 ALA A N 1
ATOM 1825 C CA . ALA A 1 234 ? 6.605 -2.269 -12.495 1.00 95.62 234 ALA A CA 1
ATOM 1826 C C . ALA A 1 234 ? 7.544 -3.179 -13.305 1.00 95.62 234 ALA A C 1
ATOM 1828 O O . ALA A 1 234 ? 7.601 -3.059 -14.532 1.00 95.62 234 ALA A O 1
ATOM 1829 N N . ILE A 1 235 ? 8.215 -4.130 -12.646 1.00 96.75 235 ILE A N 1
ATOM 1830 C CA . ILE A 1 235 ? 9.040 -5.159 -13.296 1.00 96.75 235 ILE A CA 1
ATOM 1831 C C . ILE A 1 235 ? 8.184 -6.020 -14.231 1.00 96.75 235 ILE A C 1
ATOM 1833 O O . ILE A 1 235 ? 8.528 -6.182 -15.402 1.00 96.75 235 ILE A O 1
ATOM 1837 N N . PHE A 1 236 ? 7.043 -6.514 -13.747 1.00 97.56 236 PHE A N 1
ATOM 1838 C CA . PHE A 1 236 ? 6.113 -7.333 -14.522 1.00 97.56 236 PHE A CA 1
ATOM 1839 C C . PHE A 1 236 ? 5.583 -6.610 -15.771 1.00 97.56 236 PHE A C 1
ATOM 1841 O O . PHE A 1 236 ? 5.662 -7.136 -16.883 1.00 97.56 236 PHE A O 1
ATOM 1848 N N . LEU A 1 237 ? 5.080 -5.382 -15.619 1.00 96.12 237 LEU A N 1
ATOM 1849 C CA . LEU A 1 237 ? 4.580 -4.593 -16.747 1.00 96.12 237 LEU A CA 1
ATOM 1850 C C . LEU A 1 237 ? 5.705 -4.238 -17.729 1.00 96.12 237 LEU A C 1
ATOM 1852 O O . LEU A 1 237 ? 5.475 -4.172 -18.938 1.00 96.12 237 LEU A O 1
ATOM 1856 N N . GLY A 1 238 ? 6.927 -4.037 -17.230 1.00 95.44 238 GLY A N 1
ATOM 1857 C CA . GLY A 1 238 ? 8.083 -3.760 -18.072 1.00 95.44 238 GLY A CA 1
ATOM 1858 C C . GLY A 1 238 ? 8.518 -4.973 -18.879 1.00 95.44 238 GLY A C 1
ATOM 1859 O O . GLY A 1 238 ? 8.803 -4.837 -20.067 1.00 95.44 238 GLY A O 1
ATOM 1860 N N . HIS A 1 239 ? 8.467 -6.162 -18.278 1.00 95.81 239 HIS A N 1
ATOM 1861 C CA . HIS A 1 239 ? 8.688 -7.424 -18.974 1.00 95.81 239 HIS A CA 1
ATOM 1862 C C . HIS A 1 239 ? 7.652 -7.644 -20.087 1.00 95.81 239 HIS A C 1
ATOM 1864 O O . HIS A 1 239 ? 8.033 -7.917 -21.221 1.00 95.81 239 HIS A O 1
ATOM 1870 N N . ILE A 1 240 ? 6.362 -7.386 -19.824 1.00 94.81 240 ILE A N 1
ATOM 1871 C CA . ILE A 1 240 ? 5.313 -7.434 -20.860 1.00 94.81 240 ILE A CA 1
ATOM 1872 C C . ILE A 1 240 ? 5.632 -6.499 -22.035 1.00 94.81 240 ILE A C 1
ATOM 1874 O O . ILE A 1 240 ? 5.421 -6.863 -23.194 1.00 94.81 240 ILE A O 1
ATOM 1878 N N . LEU A 1 241 ? 6.112 -5.283 -21.761 1.00 92.81 241 LEU A N 1
ATOM 1879 C CA . LEU A 1 241 ? 6.475 -4.334 -22.816 1.00 92.81 241 LEU A CA 1
ATOM 1880 C C . LEU A 1 241 ? 7.697 -4.796 -23.614 1.00 92.81 241 LEU A C 1
ATOM 1882 O O . LEU A 1 241 ? 7.690 -4.654 -24.834 1.00 92.81 241 LEU A O 1
ATOM 1886 N N . ILE A 1 242 ? 8.715 -5.357 -22.957 1.00 94.31 242 ILE A N 1
ATOM 1887 C CA . ILE A 1 242 ? 9.903 -5.912 -23.622 1.00 94.31 242 ILE A CA 1
ATOM 1888 C C . ILE A 1 242 ? 9.514 -7.101 -24.510 1.00 94.31 242 ILE A C 1
ATOM 1890 O O . ILE A 1 242 ? 9.920 -7.144 -25.668 1.00 94.31 242 ILE A O 1
ATOM 1894 N N . ASP A 1 243 ? 8.660 -8.006 -24.031 1.00 93.38 243 ASP A N 1
ATOM 1895 C CA . ASP A 1 243 ? 8.169 -9.142 -24.821 1.00 93.38 243 ASP A CA 1
ATOM 1896 C C . ASP A 1 243 ? 7.400 -8.692 -26.069 1.00 93.38 243 ASP A C 1
ATOM 1898 O O . ASP A 1 243 ? 7.550 -9.261 -27.154 1.00 93.38 243 ASP A O 1
ATOM 1902 N N . ARG A 1 244 ? 6.578 -7.642 -25.937 1.00 91.50 244 ARG A N 1
ATOM 1903 C CA . ARG A 1 244 ? 5.821 -7.060 -27.057 1.00 91.50 244 ARG A CA 1
ATOM 1904 C C . ARG A 1 244 ? 6.704 -6.250 -28.006 1.00 91.50 244 ARG A C 1
ATOM 1906 O O . ARG A 1 244 ? 6.426 -6.204 -29.204 1.00 91.50 244 ARG A O 1
ATOM 1913 N N . ILE A 1 245 ? 7.741 -5.593 -27.489 1.00 91.50 245 ILE A N 1
ATOM 1914 C CA . ILE A 1 245 ? 8.623 -4.681 -28.223 1.00 91.50 245 ILE A CA 1
ATOM 1915 C C . ILE A 1 245 ? 10.085 -5.092 -27.947 1.00 91.50 245 ILE A C 1
ATOM 1917 O O . ILE A 1 245 ? 10.767 -4.459 -27.139 1.00 91.50 245 ILE A O 1
ATOM 1921 N N . PRO A 1 246 ? 10.622 -6.107 -28.660 1.00 91.38 246 PRO A N 1
ATOM 1922 C CA . PRO A 1 246 ? 11.864 -6.805 -28.280 1.00 91.38 246 PRO A CA 1
ATOM 1923 C C . PRO A 1 246 ? 13.161 -5.986 -28.283 1.00 91.38 246 PRO A C 1
ATOM 1925 O O . PRO A 1 246 ? 14.218 -6.502 -27.937 1.00 91.38 246 PRO A O 1
ATOM 1928 N N . HIS A 1 247 ? 13.123 -4.735 -28.744 1.00 92.12 247 HIS A N 1
ATOM 1929 C CA . HIS A 1 247 ? 14.283 -3.840 -28.719 1.00 92.12 247 HIS A CA 1
ATOM 1930 C C . HIS A 1 247 ? 14.290 -2.906 -27.496 1.00 92.12 247 HIS A C 1
ATOM 1932 O O . HIS A 1 247 ? 15.258 -2.163 -27.298 1.00 92.12 247 HIS A O 1
ATOM 1938 N N . LEU A 1 248 ? 13.226 -2.934 -26.686 1.00 94.19 248 LEU A N 1
ATOM 1939 C CA . LEU A 1 248 ? 13.219 -2.290 -25.383 1.00 94.19 248 LEU A CA 1
ATOM 1940 C C . LEU A 1 248 ? 14.128 -3.046 -24.416 1.00 94.19 248 LEU A C 1
ATOM 1942 O O . LEU A 1 248 ? 14.299 -4.259 -24.509 1.00 94.19 248 LEU A O 1
ATOM 1946 N N . HIS A 1 249 ? 14.722 -2.312 -23.486 1.00 95.00 249 HIS A N 1
ATOM 1947 C CA . HIS A 1 249 ? 15.608 -2.868 -22.471 1.00 95.00 249 HIS A CA 1
ATOM 1948 C C . HIS A 1 249 ? 15.610 -1.986 -21.224 1.00 95.00 249 HIS A C 1
ATOM 1950 O O . HIS A 1 249 ? 15.411 -0.771 -21.304 1.00 95.00 249 HIS A O 1
ATOM 1956 N N . TRP A 1 250 ? 15.881 -2.592 -20.071 1.00 96.19 250 TRP A N 1
ATOM 1957 C CA . TRP A 1 250 ? 16.156 -1.852 -18.843 1.00 96.19 250 TRP A CA 1
ATOM 1958 C C . TRP A 1 250 ? 17.427 -1.011 -19.007 1.00 96.19 250 TRP A C 1
ATOM 1960 O O . TRP A 1 250 ? 18.448 -1.487 -19.507 1.00 96.19 250 TRP A O 1
ATOM 1970 N N . THR A 1 251 ? 17.369 0.259 -18.617 1.00 95.38 251 THR A N 1
ATOM 1971 C CA . THR A 1 251 ? 18.507 1.179 -18.678 1.00 95.38 251 THR A CA 1
ATOM 1972 C C . THR A 1 251 ? 18.427 2.227 -17.573 1.00 95.38 251 THR A C 1
ATOM 1974 O O . THR A 1 251 ? 17.372 2.448 -16.987 1.00 95.38 251 THR A O 1
ATOM 1977 N N . VAL A 1 252 ? 19.536 2.920 -17.316 1.00 94.31 252 VAL A N 1
ATOM 1978 C CA . VAL A 1 252 ? 19.626 3.995 -16.322 1.00 94.31 252 VAL A CA 1
ATOM 1979 C C . VAL A 1 252 ? 20.305 5.224 -16.917 1.00 94.31 252 VAL A C 1
ATOM 1981 O O . VAL A 1 252 ? 21.253 5.127 -17.702 1.00 94.31 252 VAL A O 1
ATOM 1984 N N . ASN A 1 253 ? 19.834 6.418 -16.548 1.00 88.75 253 ASN A N 1
ATOM 1985 C CA . ASN A 1 253 ? 20.421 7.669 -17.021 1.00 88.75 253 ASN A CA 1
ATOM 1986 C C . ASN A 1 253 ? 21.363 8.309 -15.994 1.00 88.75 253 ASN A C 1
ATOM 1988 O O . ASN A 1 253 ? 20.933 9.061 -15.129 1.00 88.75 253 ASN A O 1
ATOM 1992 N N . ILE A 1 254 ? 22.669 8.068 -16.115 1.00 89.81 254 ILE A N 1
ATOM 1993 C CA . ILE A 1 254 ? 23.680 8.610 -15.181 1.00 89.81 254 ILE A CA 1
ATOM 1994 C C . ILE A 1 254 ? 24.434 9.846 -15.707 1.00 89.81 254 ILE A C 1
ATOM 1996 O O . ILE A 1 254 ? 25.330 10.382 -15.039 1.00 89.81 254 ILE A O 1
ATOM 2000 N N . LYS A 1 255 ? 24.108 10.305 -16.923 1.00 87.56 255 LYS A N 1
ATOM 2001 C CA . LYS A 1 255 ? 24.710 11.502 -17.528 1.00 87.56 255 LYS A CA 1
ATOM 2002 C C . LYS A 1 255 ? 23.888 12.738 -17.161 1.00 87.56 255 LYS A C 1
ATOM 2004 O O . LYS A 1 255 ? 22.675 12.719 -17.288 1.00 87.56 255 LYS A O 1
ATOM 2009 N N . GLY A 1 256 ? 24.554 13.821 -16.761 1.00 87.25 256 GLY A N 1
ATOM 2010 C CA . GLY A 1 256 ? 23.896 15.069 -16.356 1.00 87.25 256 GLY A CA 1
ATOM 2011 C C . GLY A 1 256 ? 23.578 15.130 -14.861 1.00 87.25 256 GLY A C 1
ATOM 2012 O O . GLY A 1 256 ? 24.379 14.675 -14.042 1.00 87.25 256 GLY A O 1
ATOM 2013 N N . THR A 1 257 ? 22.450 15.755 -14.519 1.00 85.75 257 THR A N 1
ATOM 2014 C CA . THR A 1 257 ? 21.977 15.990 -13.144 1.00 85.75 257 THR A CA 1
ATOM 2015 C C . THR A 1 257 ? 20.456 15.870 -13.073 1.00 85.75 257 THR A C 1
ATOM 2017 O O . THR A 1 257 ? 19.781 16.054 -14.087 1.00 85.75 257 THR A O 1
ATOM 2020 N N . ARG A 1 258 ? 19.906 15.715 -11.860 1.00 84.06 258 ARG A N 1
ATOM 2021 C CA . ARG A 1 258 ? 18.454 15.734 -11.593 1.00 84.06 258 ARG A CA 1
ATOM 2022 C C . ARG A 1 258 ? 17.722 16.940 -12.199 1.00 84.06 258 ARG A C 1
ATOM 2024 O O . ARG A 1 258 ? 16.558 16.829 -12.551 1.00 84.06 258 ARG A O 1
ATOM 2031 N N . ARG A 1 259 ? 18.386 18.097 -12.333 1.00 82.75 259 ARG A N 1
ATOM 2032 C CA . ARG A 1 259 ? 17.782 19.319 -12.903 1.00 82.75 259 ARG A CA 1
ATOM 2033 C C . ARG A 1 259 ? 17.793 19.365 -14.428 1.00 82.75 259 ARG A C 1
ATOM 2035 O O . ARG A 1 259 ? 17.015 20.105 -15.012 1.00 82.75 259 ARG A O 1
ATOM 2042 N N . THR A 1 260 ? 18.719 18.657 -15.064 1.00 84.12 260 THR A N 1
ATOM 2043 C CA . THR A 1 260 ? 19.007 18.807 -16.501 1.00 84.12 260 THR A CA 1
ATOM 2044 C C . THR A 1 260 ? 18.602 17.595 -17.316 1.00 84.12 260 THR A C 1
ATOM 2046 O O . THR A 1 260 ? 18.686 17.625 -18.540 1.00 84.12 260 THR A O 1
ATOM 2049 N N . THR A 1 261 ? 18.253 16.504 -16.646 1.00 81.88 261 THR A N 1
ATOM 2050 C CA . THR A 1 261 ? 18.133 15.202 -17.273 1.00 81.88 261 THR A CA 1
ATOM 2051 C C . THR A 1 261 ? 16.886 14.507 -16.743 1.00 81.88 261 THR A C 1
ATOM 2053 O O . THR A 1 261 ? 16.842 14.205 -15.550 1.00 81.88 261 THR A O 1
ATOM 2056 N N . PRO A 1 262 ? 15.886 14.249 -17.606 1.00 83.12 262 PRO A N 1
ATOM 2057 C CA . PRO A 1 262 ? 14.757 13.405 -17.246 1.00 83.12 262 PRO A CA 1
ATOM 2058 C C . PRO A 1 262 ? 15.247 12.045 -16.754 1.00 83.12 262 PRO A C 1
ATOM 2060 O O . PRO A 1 262 ? 16.204 11.481 -17.305 1.00 83.12 262 PRO A O 1
ATOM 2063 N N . HIS A 1 263 ? 14.602 11.552 -15.701 1.00 86.19 263 HIS A N 1
ATOM 2064 C CA . HIS A 1 263 ? 14.863 10.237 -15.128 1.00 86.19 263 HIS A CA 1
ATOM 2065 C C . HIS A 1 263 ? 16.325 10.013 -14.718 1.00 86.19 263 HIS A C 1
ATOM 2067 O O . HIS A 1 263 ? 16.918 8.955 -14.942 1.00 86.19 263 HIS A O 1
ATOM 2073 N N . PHE A 1 264 ? 16.962 11.056 -14.175 1.00 89.62 264 PHE A N 1
ATOM 2074 C CA . PHE A 1 264 ? 18.349 10.982 -13.730 1.00 89.62 264 PHE A CA 1
ATOM 2075 C C . PHE A 1 264 ? 18.502 9.949 -12.604 1.00 89.62 264 PHE A C 1
ATOM 2077 O O . PHE A 1 264 ? 17.920 10.108 -11.536 1.00 89.62 264 PHE A O 1
ATOM 2084 N N . GLN A 1 265 ? 19.330 8.930 -12.851 1.00 92.56 265 GLN A N 1
ATOM 2085 C CA . GLN A 1 265 ? 19.594 7.773 -11.983 1.00 92.56 265 GLN A CA 1
ATOM 2086 C C . GLN A 1 265 ? 18.388 6.861 -11.702 1.00 92.56 265 GLN A C 1
ATOM 2088 O O . GLN A 1 265 ? 18.467 5.973 -10.857 1.00 92.56 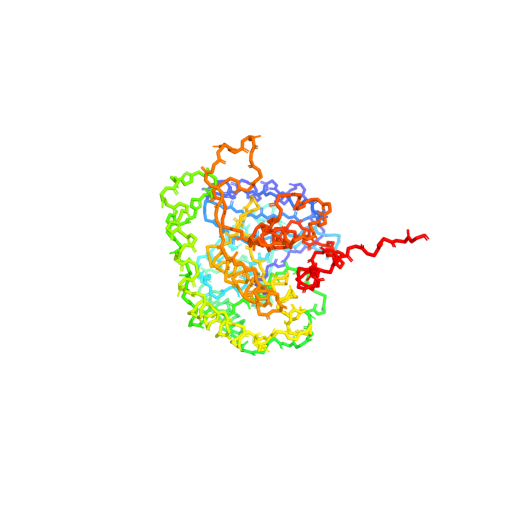265 GLN A O 1
ATOM 2093 N N . GLU A 1 266 ? 17.299 7.030 -12.444 1.00 91.12 266 GLU A N 1
ATOM 2094 C CA . GLU A 1 266 ? 16.138 6.142 -12.396 1.00 91.12 266 GLU A CA 1
ATOM 2095 C C . GLU A 1 266 ? 16.340 4.963 -13.364 1.00 91.12 266 GLU A C 1
ATOM 2097 O O . GLU A 1 266 ? 16.860 5.152 -14.472 1.00 91.12 266 GLU A O 1
ATOM 2102 N N . THR A 1 267 ? 15.945 3.748 -12.959 1.00 92.94 267 THR A N 1
ATOM 2103 C CA . THR A 1 267 ? 15.829 2.619 -13.898 1.00 92.94 267 THR A CA 1
ATOM 2104 C C . THR A 1 267 ? 14.562 2.808 -14.703 1.00 92.94 267 THR A C 1
ATOM 2106 O O . THR A 1 267 ? 13.465 2.910 -14.162 1.00 92.94 267 THR A O 1
ATOM 2109 N N . VAL A 1 268 ? 14.721 2.819 -16.016 1.00 93.31 268 VAL A N 1
ATOM 2110 C CA . VAL A 1 268 ? 13.658 3.069 -16.981 1.00 93.31 268 VAL A CA 1
ATOM 2111 C C . VAL A 1 268 ? 13.726 2.047 -18.106 1.00 93.31 268 VAL A C 1
ATOM 2113 O O . VAL A 1 268 ? 14.744 1.382 -18.308 1.00 93.31 268 VAL A O 1
ATOM 2116 N N . LEU A 1 269 ? 12.653 1.947 -18.883 1.00 93.69 269 LEU A N 1
ATOM 2117 C CA . LEU A 1 269 ? 12.689 1.251 -20.164 1.00 93.69 269 LEU A CA 1
ATOM 2118 C C . LEU A 1 269 ? 13.239 2.200 -21.224 1.00 93.69 269 LEU A C 1
ATOM 2120 O O . LEU A 1 269 ? 12.676 3.269 -21.460 1.00 93.69 269 LEU A O 1
ATOM 2124 N N . GLY A 1 270 ? 14.347 1.820 -21.850 1.00 93.12 270 GLY A N 1
ATOM 2125 C CA . GLY A 1 270 ? 14.948 2.530 -22.973 1.00 93.12 270 GLY A CA 1
ATOM 2126 C C . GLY A 1 270 ? 14.700 1.819 -24.297 1.00 93.12 270 GLY A C 1
ATOM 2127 O O . GLY A 1 270 ? 14.349 0.643 -24.332 1.00 93.12 270 GLY A O 1
ATOM 2128 N N . GLY A 1 271 ? 14.936 2.538 -25.395 1.00 91.12 271 GLY A N 1
ATOM 2129 C CA . GLY A 1 271 ? 14.908 1.977 -26.748 1.00 91.12 271 GLY A CA 1
ATOM 2130 C C . GLY A 1 271 ? 13.699 2.382 -27.588 1.00 91.12 271 GLY A C 1
ATOM 2131 O O . GLY A 1 271 ? 13.651 1.991 -28.748 1.00 91.12 271 GLY A O 1
ATOM 2132 N N . PHE A 1 272 ? 12.772 3.190 -27.062 1.00 88.19 272 PHE A N 1
ATOM 2133 C CA . PHE A 1 272 ? 11.629 3.687 -27.834 1.00 88.19 272 PHE A CA 1
ATOM 2134 C C . PHE A 1 272 ? 12.100 4.506 -29.041 1.00 88.19 272 PHE A C 1
ATOM 2136 O O . PHE A 1 272 ? 12.882 5.449 -28.891 1.00 88.19 272 PHE A O 1
ATOM 2143 N N . LYS A 1 273 ? 11.607 4.169 -30.235 1.00 82.75 273 LYS A N 1
ATOM 2144 C CA . LYS A 1 273 ? 11.973 4.838 -31.492 1.00 82.75 273 LYS A CA 1
ATOM 2145 C C . LYS A 1 273 ? 11.066 6.024 -31.786 1.00 82.75 273 LYS A C 1
ATOM 2147 O O . LYS A 1 273 ? 11.530 7.006 -32.358 1.00 82.75 273 LYS A O 1
ATOM 2152 N N . ASN A 1 274 ? 9.800 5.941 -31.373 1.00 74.56 274 ASN A N 1
ATOM 2153 C CA . ASN A 1 274 ? 8.791 6.976 -31.599 1.00 74.56 274 ASN A CA 1
ATOM 2154 C C . ASN A 1 274 ? 8.202 7.473 -30.272 1.00 74.56 274 ASN A C 1
ATOM 2156 O O . ASN A 1 274 ? 7.096 7.087 -29.884 1.00 74.56 274 ASN A O 1
ATOM 2160 N N . PRO A 1 275 ? 8.926 8.323 -29.531 1.00 65.38 275 PRO A N 1
ATOM 2161 C CA . PRO A 1 275 ? 8.437 8.790 -28.249 1.00 65.38 275 PRO A CA 1
ATOM 2162 C C . PRO A 1 275 ? 7.198 9.686 -28.390 1.00 65.38 275 PRO A C 1
ATOM 2164 O O . PRO A 1 275 ? 7.217 10.700 -29.086 1.00 65.38 275 PRO A O 1
ATOM 2167 N N . ARG A 1 276 ? 6.121 9.339 -27.673 1.00 64.75 276 ARG A N 1
ATOM 2168 C CA . ARG A 1 276 ? 4.959 10.223 -27.463 1.00 64.75 276 ARG A CA 1
ATOM 2169 C C . ARG A 1 276 ? 5.376 11.502 -26.703 1.00 64.75 276 ARG A C 1
ATOM 2171 O O . ARG A 1 276 ? 6.412 11.496 -26.027 1.00 64.75 276 ARG A O 1
ATOM 2178 N N . PRO A 1 277 ? 4.578 12.591 -26.751 1.00 51.03 277 PRO A N 1
ATOM 2179 C CA . PRO A 1 277 ? 4.787 13.757 -25.889 1.00 51.03 277 PRO A CA 1
ATOM 2180 C C . PRO A 1 277 ? 4.950 13.318 -24.424 1.00 51.03 277 PRO A C 1
ATOM 2182 O O . PRO A 1 277 ? 4.126 12.563 -23.917 1.00 51.03 277 PRO A O 1
ATOM 2185 N N . GLY A 1 278 ? 6.044 13.729 -23.775 1.00 56.75 278 GLY A N 1
ATOM 2186 C CA . GLY A 1 278 ? 6.424 13.265 -22.430 1.00 56.75 278 GLY A CA 1
ATOM 2187 C C . GLY A 1 278 ? 7.484 12.155 -22.384 1.00 56.75 278 GLY A C 1
ATOM 2188 O O . GLY A 1 278 ? 7.937 11.820 -21.299 1.00 56.75 278 GLY A O 1
ATOM 2189 N N . ARG A 1 279 ? 7.928 11.620 -23.532 1.00 66.62 279 ARG A N 1
ATOM 2190 C CA . ARG A 1 279 ? 9.001 10.603 -23.628 1.00 66.62 279 ARG A CA 1
ATOM 2191 C C . ARG A 1 279 ? 10.130 10.999 -24.567 1.00 66.62 279 ARG A C 1
ATOM 2193 O O . ARG A 1 279 ? 10.785 10.140 -25.138 1.00 66.62 279 ARG A O 1
ATOM 2200 N N . ALA A 1 280 ? 10.315 12.296 -24.802 1.00 60.72 280 ALA A N 1
ATOM 2201 C CA . ALA A 1 280 ? 11.136 12.826 -25.897 1.00 60.72 280 ALA A CA 1
ATOM 2202 C C . ALA A 1 280 ? 12.598 12.320 -25.930 1.00 60.72 280 ALA A C 1
ATOM 2204 O O . ALA A 1 280 ? 13.269 12.476 -26.945 1.00 60.72 280 ALA A O 1
ATOM 2205 N N . ASP A 1 281 ? 13.090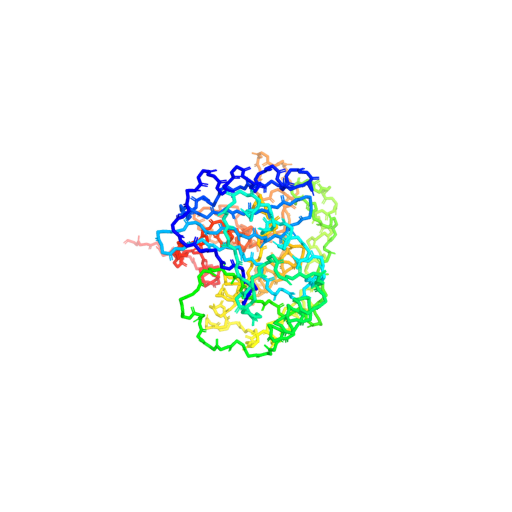 11.708 -24.853 1.00 76.94 281 ASP A N 1
ATOM 2206 C CA . ASP A 1 281 ? 14.407 11.081 -24.740 1.00 76.94 281 ASP A CA 1
ATOM 2207 C C . ASP A 1 281 ? 14.435 9.573 -25.081 1.00 76.94 281 ASP A C 1
ATOM 2209 O O . ASP A 1 281 ? 15.475 8.931 -24.920 1.00 76.94 281 ASP A O 1
ATOM 2213 N N . GLY A 1 282 ? 13.324 9.006 -25.566 1.00 84.25 282 GLY A N 1
ATOM 2214 C CA . GLY A 1 282 ? 13.207 7.592 -25.934 1.00 84.25 282 GLY A CA 1
ATOM 2215 C C . GLY A 1 282 ? 13.150 6.651 -24.728 1.00 84.25 282 GLY A C 1
ATOM 2216 O O . GLY A 1 282 ? 13.513 5.475 -24.848 1.00 84.25 282 GLY A O 1
ATOM 2217 N N . LYS A 1 283 ? 12.740 7.168 -23.562 1.00 89.12 283 LYS A N 1
ATOM 2218 C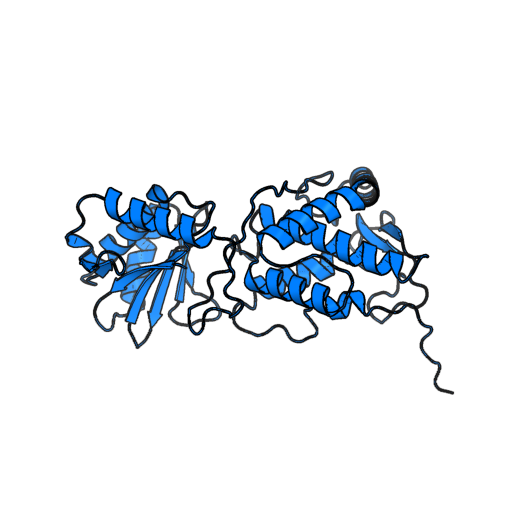 CA . LYS A 1 283 ? 12.681 6.429 -22.299 1.00 89.12 283 LYS A CA 1
ATOM 2219 C C . LYS A 1 283 ? 11.295 6.495 -21.669 1.00 89.12 283 LYS A C 1
ATOM 2221 O O . LYS A 1 283 ? 10.497 7.388 -21.953 1.00 89.12 283 LYS A O 1
ATOM 2226 N N . PHE A 1 284 ? 11.007 5.519 -20.818 1.00 89.25 284 PHE A N 1
ATOM 2227 C CA . PHE A 1 284 ? 9.768 5.455 -20.060 1.00 89.25 284 PHE A CA 1
ATOM 2228 C C . PHE A 1 284 ? 10.024 4.983 -18.629 1.00 89.25 284 PHE A C 1
ATOM 2230 O O . PHE A 1 284 ? 10.479 3.858 -18.405 1.00 89.25 284 PHE A O 1
ATOM 2237 N N . ASP A 1 285 ? 9.708 5.851 -17.671 1.00 89.81 285 ASP A N 1
ATOM 2238 C CA . ASP A 1 285 ? 9.731 5.538 -16.247 1.00 89.81 285 ASP A CA 1
ATOM 2239 C C . ASP A 1 285 ? 8.469 4.778 -15.835 1.00 89.81 285 ASP A C 1
ATOM 2241 O O . ASP A 1 285 ? 7.439 5.340 -15.452 1.00 89.81 285 ASP A O 1
ATOM 2245 N N . ILE A 1 286 ? 8.558 3.459 -15.967 1.00 91.25 286 ILE A N 1
ATOM 2246 C CA . ILE A 1 286 ? 7.481 2.553 -15.594 1.00 91.25 286 ILE A CA 1
ATOM 2247 C C . ILE A 1 286 ? 7.300 2.454 -14.076 1.00 91.25 286 ILE A C 1
ATOM 2249 O O . ILE A 1 286 ? 6.169 2.319 -13.617 1.00 91.25 286 ILE A O 1
ATOM 2253 N N . PHE A 1 287 ? 8.375 2.590 -13.294 1.00 91.25 287 PHE A N 1
ATOM 2254 C CA . PHE A 1 287 ? 8.301 2.585 -11.832 1.00 91.25 287 PHE A CA 1
ATOM 2255 C C . PHE A 1 287 ? 7.530 3.805 -11.331 1.00 91.25 287 PHE A C 1
ATOM 2257 O O . PHE A 1 287 ? 6.610 3.663 -10.526 1.00 91.25 287 PHE A O 1
ATOM 2264 N N . GLY A 1 288 ? 7.835 4.992 -11.859 1.00 88.56 288 GLY A N 1
ATOM 2265 C CA . GLY A 1 288 ? 7.082 6.211 -11.590 1.00 88.56 288 GLY A CA 1
ATOM 2266 C C . GLY A 1 288 ? 5.626 6.118 -12.040 1.00 88.56 288 GLY A C 1
ATOM 2267 O O . GLY A 1 288 ? 4.742 6.546 -11.304 1.00 88.56 288 GLY A O 1
ATOM 2268 N N . ALA A 1 289 ? 5.345 5.500 -13.193 1.00 88.00 289 ALA A N 1
ATOM 2269 C CA . ALA A 1 289 ? 3.972 5.301 -13.663 1.00 88.00 289 ALA A CA 1
ATOM 2270 C C . ALA A 1 289 ? 3.150 4.399 -12.722 1.00 88.00 289 ALA A C 1
ATOM 2272 O O . ALA A 1 289 ? 2.038 4.765 -12.342 1.00 88.00 289 ALA A O 1
ATOM 2273 N N . VAL A 1 290 ? 3.696 3.254 -12.293 1.00 91.19 290 VAL A N 1
ATOM 2274 C CA . VAL A 1 290 ? 3.013 2.346 -11.351 1.00 91.19 290 VAL A CA 1
ATOM 2275 C C . VAL A 1 290 ? 2.864 2.989 -9.971 1.00 91.19 290 VAL A C 1
ATOM 2277 O O . VAL A 1 290 ? 1.781 2.936 -9.391 1.00 91.19 290 VAL A O 1
ATOM 2280 N N . ARG A 1 291 ? 3.904 3.671 -9.470 1.00 88.44 291 ARG A N 1
ATOM 2281 C CA . ARG A 1 291 ? 3.825 4.473 -8.236 1.00 88.44 291 ARG A CA 1
ATOM 2282 C C . ARG A 1 291 ? 2.797 5.596 -8.355 1.00 88.44 291 ARG A C 1
ATOM 2284 O O . ARG A 1 291 ? 2.158 5.922 -7.368 1.00 88.44 291 ARG A O 1
ATOM 2291 N N . GLY A 1 292 ? 2.597 6.165 -9.541 1.00 84.81 292 GLY A N 1
ATOM 2292 C CA . GLY A 1 292 ? 1.534 7.133 -9.805 1.00 84.81 292 GLY A CA 1
ATOM 2293 C C . GLY A 1 292 ? 0.141 6.528 -9.636 1.00 84.81 292 GLY A C 1
ATOM 2294 O O . GLY A 1 292 ? -0.708 7.144 -9.001 1.00 84.81 292 GLY A O 1
ATOM 2295 N N . VAL A 1 293 ? -0.081 5.307 -10.133 1.00 85.06 293 VAL A N 1
ATOM 2296 C CA . VAL A 1 293 ? -1.349 4.573 -9.949 1.00 85.06 293 VAL A CA 1
ATOM 2297 C C . VAL A 1 293 ? -1.578 4.222 -8.477 1.00 85.06 293 VAL A C 1
ATOM 2299 O O . VAL A 1 293 ? -2.652 4.498 -7.948 1.00 85.06 293 VAL A O 1
ATOM 2302 N N . ALA A 1 294 ? -0.570 3.670 -7.796 1.00 85.56 294 ALA A N 1
ATOM 2303 C CA . ALA A 1 294 ? -0.651 3.343 -6.370 1.00 85.56 294 ALA A CA 1
ATOM 2304 C C . ALA A 1 294 ? -0.869 4.599 -5.506 1.00 85.56 294 ALA A C 1
ATOM 2306 O O . ALA A 1 294 ? -1.727 4.613 -4.628 1.00 85.56 294 ALA A O 1
ATOM 2307 N N . GLY A 1 295 ? -0.136 5.674 -5.804 1.00 81.94 295 GLY A N 1
ATOM 2308 C CA . GLY A 1 295 ? -0.252 6.983 -5.167 1.00 81.94 295 GLY A CA 1
ATOM 2309 C C . GLY A 1 295 ? -1.642 7.587 -5.356 1.00 81.94 295 GLY A C 1
ATOM 2310 O O . GLY A 1 295 ? -2.270 8.050 -4.411 1.00 81.94 295 GLY A O 1
ATOM 2311 N N . ALA A 1 296 ? -2.173 7.519 -6.575 1.00 78.19 296 ALA A N 1
ATOM 2312 C CA . ALA A 1 296 ? -3.534 7.942 -6.856 1.00 78.19 296 ALA A CA 1
ATOM 2313 C C . ALA A 1 296 ? -4.560 7.091 -6.097 1.00 78.19 296 ALA A C 1
ATOM 2315 O O . ALA A 1 296 ? -5.529 7.647 -5.602 1.00 78.19 296 ALA A O 1
ATOM 2316 N N . ALA A 1 297 ? -4.350 5.783 -5.949 1.00 77.12 297 ALA A N 1
ATOM 2317 C CA . ALA A 1 297 ? -5.250 4.932 -5.174 1.00 77.12 297 ALA A CA 1
ATOM 2318 C C . ALA A 1 297 ? -5.279 5.305 -3.680 1.00 77.12 297 ALA A C 1
ATOM 2320 O O . ALA A 1 297 ? -6.363 5.373 -3.104 1.00 77.12 297 ALA A O 1
ATOM 2321 N N . ILE A 1 298 ? -4.129 5.631 -3.076 1.00 74.50 298 ILE A N 1
ATOM 2322 C CA . ILE A 1 298 ? -4.080 6.079 -1.672 1.00 74.50 298 ILE A CA 1
ATOM 2323 C C . ILE A 1 298 ? -4.613 7.511 -1.485 1.00 74.50 298 ILE A C 1
ATOM 2325 O O . ILE A 1 298 ? -5.282 7.789 -0.492 1.00 74.50 298 ILE A O 1
ATOM 2329 N N . THR A 1 299 ? -4.359 8.426 -2.431 1.00 67.12 299 THR A N 1
ATOM 2330 C CA . THR A 1 299 ? -4.764 9.841 -2.323 1.00 67.12 299 THR A CA 1
ATOM 2331 C C . THR A 1 299 ? -6.215 10.077 -2.757 1.00 67.12 299 THR A C 1
ATOM 2333 O O . THR A 1 299 ? -6.926 10.864 -2.138 1.00 67.12 299 THR A O 1
ATOM 2336 N N . LEU A 1 300 ? -6.685 9.414 -3.818 1.00 57.56 300 LEU A N 1
ATOM 2337 C CA . LEU A 1 300 ? -8.031 9.577 -4.388 1.00 57.56 300 LEU A CA 1
ATOM 2338 C C . LEU A 1 300 ? -9.036 8.612 -3.762 1.00 57.56 300 LEU A C 1
ATOM 2340 O O . LEU A 1 300 ? -9.909 8.111 -4.466 1.00 57.56 300 LEU A O 1
ATOM 2344 N N . ASN A 1 301 ? -8.939 8.357 -2.458 1.00 49.59 301 ASN A N 1
ATOM 2345 C CA . ASN A 1 301 ? -9.640 7.276 -1.759 1.00 49.59 301 ASN A CA 1
ATOM 2346 C C . ASN A 1 301 ? -11.188 7.251 -1.936 1.00 49.59 301 ASN A C 1
ATOM 2348 O O . ASN A 1 301 ? -11.830 6.286 -1.525 1.00 49.59 301 ASN A O 1
ATOM 2352 N N . GLU A 1 302 ? -11.807 8.213 -2.641 1.00 44.09 302 GLU A N 1
ATOM 2353 C CA . GLU A 1 302 ? -13.233 8.224 -3.025 1.00 44.09 302 GLU A CA 1
ATOM 2354 C C . GLU A 1 302 ? -13.554 8.636 -4.484 1.00 44.09 302 GLU A C 1
ATOM 2356 O O . GLU A 1 302 ? -14.706 8.529 -4.909 1.00 44.09 302 GLU A O 1
ATOM 2361 N N . LEU A 1 303 ? -12.578 9.043 -5.307 1.00 42.00 303 LEU A N 1
ATOM 2362 C CA . LEU A 1 303 ? -12.810 9.341 -6.727 1.00 42.00 303 LEU A CA 1
ATOM 2363 C C . LEU A 1 303 ? -12.298 8.174 -7.563 1.00 42.00 303 LEU A C 1
ATOM 2365 O O . LEU A 1 303 ? -11.123 7.822 -7.496 1.00 42.00 303 LEU A O 1
ATOM 2369 N N . ARG A 1 304 ? -13.192 7.542 -8.340 1.00 48.53 304 ARG A N 1
ATOM 2370 C CA . ARG A 1 304 ? -12.795 6.486 -9.283 1.00 48.53 304 ARG A CA 1
ATOM 2371 C C . ARG A 1 304 ? -11.621 7.015 -10.109 1.00 48.53 304 ARG A C 1
ATOM 2373 O O . ARG A 1 304 ? -11.795 8.057 -10.747 1.00 48.53 304 ARG A O 1
ATOM 2380 N N . PRO A 1 305 ? -10.468 6.330 -10.127 1.00 47.75 305 PRO A N 1
ATOM 2381 C CA . PRO A 1 305 ? -9.431 6.687 -11.068 1.00 47.75 305 PRO A CA 1
ATOM 2382 C C . PRO A 1 305 ? -10.049 6.597 -12.471 1.00 47.75 305 PRO A C 1
ATOM 2384 O O . PRO A 1 305 ? -10.725 5.611 -12.785 1.00 47.75 305 PRO A O 1
ATOM 2387 N N . SER A 1 306 ? -9.919 7.655 -13.277 1.00 51.22 306 SER A N 1
ATOM 2388 C CA . SER A 1 306 ? -10.281 7.593 -14.697 1.00 51.22 306 SER A CA 1
ATOM 2389 C C . SER A 1 306 ? -9.505 6.443 -15.352 1.00 51.22 306 SER A C 1
ATOM 2391 O O . SER A 1 306 ? -8.488 5.996 -14.818 1.00 51.22 306 SER A O 1
ATOM 2393 N N . ASP A 1 307 ? -9.937 5.955 -16.518 1.00 48.84 307 ASP A N 1
ATOM 2394 C CA . ASP A 1 307 ? -9.204 4.897 -17.240 1.00 48.84 307 ASP A CA 1
ATOM 2395 C C . ASP A 1 307 ? -7.723 5.264 -17.513 1.00 48.84 307 ASP A C 1
ATOM 2397 O O . ASP A 1 307 ? -6.893 4.388 -17.746 1.00 48.84 307 ASP A O 1
ATOM 2401 N N . GLU A 1 308 ? -7.364 6.548 -17.397 1.00 51.72 308 GLU A N 1
ATOM 2402 C CA . GLU A 1 308 ? -5.996 7.079 -17.470 1.00 51.72 308 GLU A CA 1
ATOM 2403 C C . GLU A 1 308 ? -5.084 6.647 -16.302 1.00 51.72 308 GLU A C 1
ATOM 2405 O O . GLU A 1 308 ? -3.865 6.768 -16.405 1.00 51.72 308 GLU A O 1
ATOM 2410 N N . VAL A 1 309 ? -5.642 6.119 -15.209 1.00 61.12 309 VAL A N 1
ATOM 2411 C CA . VAL A 1 309 ? -4.920 5.698 -13.992 1.00 61.12 309 VAL A CA 1
ATOM 2412 C C . VAL A 1 309 ? -4.947 4.167 -13.847 1.00 61.12 309 VAL A C 1
ATOM 2414 O O . VAL A 1 309 ? -5.029 3.617 -12.751 1.00 61.12 309 VAL A O 1
ATOM 2417 N N . LYS A 1 310 ? -4.924 3.447 -14.970 1.00 71.88 310 LYS A N 1
ATOM 2418 C CA . LYS A 1 310 ? -4.899 1.979 -14.998 1.00 71.88 310 LYS A CA 1
ATOM 2419 C C . LYS A 1 310 ? -3.659 1.452 -15.695 1.00 71.88 310 LYS A C 1
ATOM 2421 O O . LYS A 1 310 ? -3.110 2.075 -16.604 1.00 71.88 310 LYS A O 1
ATOM 2426 N N . PHE A 1 311 ? -3.262 0.236 -15.333 1.00 80.19 311 PHE A N 1
ATOM 2427 C CA . PHE A 1 311 ? -2.135 -0.445 -15.976 1.00 80.19 311 PHE A CA 1
ATOM 2428 C C . PHE A 1 311 ? -2.375 -0.786 -17.447 1.00 80.19 311 PHE A C 1
ATOM 2430 O O . PHE A 1 311 ? -1.412 -0.884 -18.207 1.00 80.19 311 PHE A O 1
ATOM 2437 N N . ALA A 1 312 ? -3.633 -0.893 -17.882 1.00 79.12 312 ALA A N 1
ATOM 2438 C CA . ALA A 1 312 ? -3.968 -1.073 -19.293 1.00 79.12 312 ALA A CA 1
ATOM 2439 C C . ALA A 1 312 ? -3.313 0.013 -20.168 1.00 79.12 312 ALA A C 1
ATOM 2441 O O . ALA A 1 312 ? -2.585 -0.325 -21.101 1.00 79.12 312 ALA A O 1
ATOM 2442 N N . ALA A 1 313 ? -3.420 1.290 -19.774 1.00 77.50 313 ALA A N 1
ATOM 2443 C CA . ALA A 1 313 ? -2.806 2.418 -20.480 1.00 77.50 313 ALA A CA 1
ATOM 2444 C C . ALA A 1 313 ? -1.266 2.334 -20.542 1.00 77.50 313 ALA A C 1
ATOM 2446 O O . ALA A 1 313 ? -0.650 2.810 -21.498 1.00 77.50 313 ALA A O 1
ATOM 2447 N N . ILE A 1 314 ? -0.635 1.697 -19.548 1.00 80.12 314 ILE A N 1
ATOM 2448 C CA . ILE A 1 314 ? 0.807 1.418 -19.547 1.00 80.12 314 ILE A CA 1
ATOM 2449 C C . ILE A 1 314 ? 1.133 0.321 -20.567 1.00 80.12 314 ILE A C 1
ATOM 2451 O O . ILE A 1 314 ? 2.096 0.435 -21.310 1.00 80.12 314 ILE A O 1
ATOM 2455 N N . THR A 1 315 ? 0.344 -0.746 -20.657 1.00 78.69 315 THR A N 1
ATOM 2456 C CA . THR A 1 315 ? 0.663 -1.860 -21.572 1.00 78.69 315 THR A CA 1
ATOM 2457 C C . THR A 1 315 ? 0.225 -1.638 -23.024 1.00 78.69 315 THR A C 1
ATOM 2459 O O . THR A 1 315 ? 0.715 -2.326 -23.919 1.00 78.69 315 THR A O 1
ATOM 2462 N N . GLU A 1 316 ? -0.660 -0.672 -23.279 1.00 80.38 316 GLU A N 1
ATOM 2463 C CA . GLU A 1 316 ? -1.100 -0.240 -24.617 1.00 80.38 316 GLU A CA 1
ATOM 2464 C C . GLU A 1 316 ? -0.100 0.696 -25.321 1.00 80.38 316 GLU A C 1
ATOM 2466 O O . GLU A 1 316 ? -0.358 1.205 -26.415 1.00 80.38 316 GLU A O 1
ATOM 2471 N N . ILE A 1 317 ? 1.063 0.940 -24.712 1.00 74.75 317 ILE A N 1
ATOM 2472 C CA . ILE A 1 317 ? 2.158 1.663 -25.355 1.00 74.75 317 ILE A CA 1
ATOM 2473 C C . ILE A 1 317 ? 2.579 0.911 -26.626 1.00 74.75 317 ILE A C 1
ATOM 2475 O O . ILE A 1 317 ? 3.046 -0.224 -26.569 1.00 74.75 317 ILE A O 1
ATOM 2479 N N . THR A 1 318 ? 2.473 1.586 -27.769 1.00 69.75 318 THR A N 1
ATOM 2480 C CA . THR A 1 318 ? 2.977 1.119 -29.064 1.00 69.75 318 THR A CA 1
ATOM 2481 C C . THR A 1 318 ? 4.251 1.875 -29.449 1.00 69.75 318 THR A C 1
ATOM 2483 O O . THR A 1 318 ? 4.405 3.048 -29.105 1.00 69.75 318 THR A O 1
ATOM 2486 N N . ASP A 1 319 ? 5.156 1.218 -30.184 1.00 66.75 319 ASP A N 1
ATOM 2487 C CA . ASP A 1 319 ? 6.316 1.849 -30.851 1.00 66.75 319 ASP A CA 1
ATOM 2488 C C . ASP A 1 319 ? 6.060 2.054 -32.361 1.00 66.75 319 ASP A C 1
ATOM 2490 O O . ASP A 1 319 ? 6.973 2.073 -33.188 1.00 66.75 319 ASP A O 1
ATOM 2494 N N . GLU A 1 320 ? 4.790 2.181 -32.752 1.00 61.75 320 GLU A N 1
ATOM 2495 C CA . GLU A 1 320 ? 4.428 2.419 -34.149 1.00 61.75 320 GLU A CA 1
ATOM 2496 C C . GLU A 1 320 ? 4.798 3.847 -34.581 1.00 61.75 320 GLU A C 1
ATOM 2498 O O . GLU A 1 320 ? 4.665 4.792 -33.794 1.00 61.75 320 GLU A O 1
ATOM 2503 N N . PRO A 1 321 ? 5.267 4.039 -35.829 1.00 53.03 321 PRO A N 1
ATOM 2504 C CA . PRO A 1 321 ? 5.490 5.373 -36.364 1.00 53.03 321 PRO A CA 1
ATOM 2505 C C . PRO A 1 321 ? 4.171 6.140 -36.344 1.00 53.03 321 PRO A C 1
ATOM 2507 O O . PRO A 1 321 ? 3.151 5.634 -36.813 1.00 53.03 321 PRO A O 1
ATOM 2510 N N . ALA A 1 322 ? 4.187 7.369 -35.822 1.00 52.16 322 ALA A N 1
ATOM 2511 C CA . ALA A 1 322 ? 3.049 8.266 -35.957 1.00 52.16 322 ALA A CA 1
ATOM 2512 C C . ALA A 1 322 ? 2.690 8.331 -37.446 1.00 52.16 322 ALA A C 1
ATOM 2514 O O . ALA A 1 322 ? 3.521 8.744 -38.259 1.00 52.16 322 ALA A O 1
ATOM 2515 N N . HIS A 1 323 ? 1.495 7.861 -37.815 1.00 44.88 323 HIS A N 1
ATOM 2516 C CA . HIS A 1 323 ? 1.027 7.974 -39.187 1.00 44.88 323 HIS A CA 1
ATOM 2517 C C . HIS A 1 323 ? 1.073 9.453 -39.566 1.00 44.88 323 HIS A C 1
ATOM 2519 O O . HIS A 1 323 ? 0.318 10.272 -39.044 1.00 44.88 323 HIS A O 1
ATOM 2525 N N . VAL A 1 324 ? 2.009 9.794 -40.449 1.00 39.12 324 VAL A N 1
ATOM 2526 C CA . VAL A 1 324 ? 2.047 11.092 -41.104 1.00 39.12 324 VAL A CA 1
ATOM 2527 C C . VAL A 1 324 ? 0.815 11.118 -41.995 1.00 39.12 324 VAL A C 1
ATOM 2529 O O . VAL A 1 324 ? 0.811 10.506 -43.063 1.00 39.12 324 VAL A O 1
ATOM 2532 N N . SER A 1 325 ? -0.256 11.752 -41.520 1.00 37.81 325 SER A N 1
ATOM 2533 C CA . SER A 1 325 ? -1.375 12.132 -42.375 1.00 37.81 325 SER A CA 1
ATOM 2534 C C . SER A 1 325 ? -0.801 12.981 -43.508 1.00 37.81 325 SER A C 1
ATOM 2536 O O . SER A 1 325 ? -0.260 14.059 -43.249 1.00 37.81 325 SER A O 1
ATOM 2538 N N . GLN A 1 326 ? -0.826 12.438 -44.727 1.00 38.44 326 GLN A N 1
ATOM 2539 C CA . GLN A 1 326 ? -0.525 13.184 -45.951 1.00 38.44 326 GLN A CA 1
ATOM 2540 C C . GLN A 1 326 ? -1.627 14.199 -46.243 1.00 38.44 326 GLN A C 1
ATOM 2542 O O . GLN A 1 326 ? -2.805 13.883 -45.957 1.00 38.44 326 GLN A O 1
#

Sequence (326 aa):
MVYRIDFDGQVDEHAVVDALTNSARQQGATVLPDPVRAGRYRIDGLEPWDIVVDVQDWGTFLSAPTRPDANPAIQVQRLYQLASELEKSGIHGRDRELGVSICAVTDLSAPAEEFAKQIQQSRSPAPDLMAPADTERVPWPTNWDGYEPFAPIGGQTWWADLSKEDAVRRCEDIASRTDERMAALAALTRVNGFELGSAPKDIENLSQWLIYSVEDAGLNTYRPGWESVVDDIAIFLGHILIDRIPHLHWTVNIKGTRRTTPHFQETVLGGFKNPRPGRADGKFDIFGAVRGVAGAAITLNELRPSDEVKFAAITEITDEPAHVSQ

Radius of gyration: 23.07 Å; chains: 1; bounding box: 55×36×79 Å

Foldseek 3Di:
DKFKKWWDDQDDLVLLQVLLQVQLVVVQWHWADDPPDPQKIAIQHVFGLRWMWHRDPVGIMIIGDLALPDQLQVNLVSRLSSQVSCVVVVGWIAGPVVRHTSVVPPDCPVSSVVSPVVNVVLQDQDPPPDDPDDDDQDFRHFNCPPADFDQFQVRPPDQQRDDLVSLQRSLVVLQVCLVVLLVSLQVRVVSNPDGQDLDLVNQQVVLVNLLRHFDDRPPLDGDRRVLRNLSSVLSSLQVLQCVVVVQKDWDAACPDHPVPDPRHSHTWIADQPADDVVCVVRTGRSSVLSSQLSSCSHSVVPDPPDPSSGSSVVNPDDSDHDPPPD

Secondary structure (DSSP, 8-state):
-EEEEEE-S---HHHHHHHHHHHHHHTTEEEEE-SSSTTEEEEEESS---EEEEEETTEEEEEEE--TT--HHHHHHHHHHHHHHHHHTT--EEETTT--BGGG---SHHHHHHHHHHHHHHTSS---SS--TT---PPPPP--TTPPPP--TTTT--GGGS-HHHHHHHHHHHHHHHHHHHHHHHHHHHHTT----SSHHHHHHHHHHHHHH--EEETTEE-HHHHHHHHHHHHHHHHHHHHHSTT-EEEEB-SS-TTTSTTBT-EEEE--SSPPTT-TTSEE-HHHHHHHHHHHHHH-TTSPPPGGGSHHHHHT----------

pLDDT: mean 82.48, std 15.16, range [35.81, 97.56]

Organism: NCBI:txid948102